Protein 1BND (pdb70)

Foldseek 3Di:
DDDDQFAKDKDKAFLVNVQWFAFPVGFIWGFDQWDADDPGIDGGIDIAMWGDCPDPQNQATPPDPVVFKDKHKGWDWDWDWGFIAGPVRRTDTTTTIGTHDIDMDIDGD/DPDDDQFDKDKDKAQDQFWFAFPVGDIWTFDQWCCPVNPIGGDIDIAMFTPAFDPPPQGTPPDDSVWKGKTKGFAWDWDWTFTAHPNHDTGTTTGTGRHYIGMDIDGD

Sequence (217 aa):
GQLSVCDSISEWVTAADKKTAVDMSGGTVTVLEKVPVSKGQLKQYFYETKCNPMGYTKEGCRGIDKRHWNSQCRTTQSYVRALTMDSKKRIGWRFIRIDTSCVCTLTIKRGEVSVCDSESLWVTDKSSAIDIRGHQVTVLGEIKTQNSPVKQYFYETRCKEARPVKNGCRGIDDKHWNSQCKTSQTYVRALTSENNKLVGWRWIRIDTSCVCALSRK

Solvent-accessible surface area: 12423 Å² total; per-residue (Å²): 116,124,81,45,5,7,25,54,76,50,89,110,20,27,1,29,106,42,122,66,12,63,18,93,98,62,34,88,4,54,7,44,82,112,9,85,41,109,200,27,109,41,109,15,65,12,44,14,18,60,23,37,53,167,12,196,9,137,166,23,14,42,11,12,14,164,142,111,44,75,24,92,21,88,52,47,91,5,32,15,48,0,6,0,48,22,94,156,150,128,107,14,54,47,10,0,112,5,29,5,6,5,31,3,20,0,50,105,148,298,31,112,36,46,5,10,62,61,58,61,56,90,25,80,126,39,73,54,11,60,2,77,133,52,73,119,4,56,5,33,46,66,14,84,88,122,135,72,68,37,127,12,68,15,40,18,14,84,18,136,106,40,111,46,58,170,73,5,2,55,9,16,18,62,150,98,35,65,15,61,3,117,41,37,83,4,49,12,56,0,17,0,6,34,134,128,139,136,92,21,60,41,22,0,90,6,33,4,7,10,39,3,12,0,42,137,155

Secondary structure (DSSP, 8-state):
--EESS-EEEEEEEHHHH-EEEBTTS-EEEEPSEEE-SSSEEE-EEEEEEE-TTSGGGSS-TTB-TTTEEEEEEEEEEEEEEEEE-TT--EEEEEEEEEEEEEEEEEE-/--EEESS-EEEEEE----EEEBTTS-EEEEPSEE-TTTSPEE--EEEEEES-S-SSSSSSTTB-TTS-EEEEEEEEEEEEEEEEETTEEEEEEEEEEEEEEEEEEE--

Organism: Homo sapiens (NCBI:txid9606)

CATH classification: 2.10.90.10

GO terms:
  GO:2000008 regulation of protein localization to cell surface (P, TAS)
  GO:0005576 extracellular region (C, EXP)
  GO:0008083 growth factor activity (F, TAS)
  GO:0007399 nervous system development (P, TAS)
  GO:0005576 extracellular region (C, TAS)
  GO:0005788 endoplasmic reticulum lumen (C, TAS)
  GO:0005515 protein binding (F, IPI)
  GO:0051965 positive regulation of synapse assembly (P, IDA)
  GO:0048668 collateral sprouting (P, IDA)
  GO:0048672 positive regulation of collateral sprouting (P, IDA)
  GO:0007416 synapse assembly (P, IDA)
  GO:0031547 brain-derived neurotrophic factor receptor signaling pathway (P, TAS)
  GO:0031550 positive regulation of brain-derived neurotrophic factor receptor signaling pathway (P, TAS)
  GO:0007411 axon guidance (P, TAS)

InterPro domains:
  IPR002072 Nerve growth factor-related [PF00243] (137-246)
  IPR002072 Nerve growth factor-related [PR00268] (136-148)
  IPR002072 Nerve growth factor-related [PR00268] (177-187)
  IPR002072 Nerve growth factor-related [PR00268] (195-221)
  IPR002072 Nerve growth factor-related [PR00268] (228-240)
  IPR002072 Nerve growth factor-related [SM00140] (133-240)
  IPR019846 Nerve growth factor conserved site [PS00248] (195-208)
  IPR020408 Nerve growth factor-like [PIRSF001789] (1-247)
  IPR020408 Nerve growth factor-like [PTHR11589] (1-247)
  IPR020430 Brain-derived neurotrophic factor [PR01912] (10-22)
  IPR020430 Brain-derived neurotrophic factor [PR01912] (58-73)
  IPR020430 Brain-derived neurotrophic factor [PR01912] (105-121)
  IPR020430 Brain-derived neurotrophic factor [PR01912] (167-178)
  IPR020430 Brain-derived neurotrophic factor [PR01912] (186-195)
  IPR029034 Cystine-knot cytokine [G3DSA:2.10.90.10] (129-247)
  IPR029034 Cystine-knot cytokine [SSF57501] (127-244)

B-factor: mean 48.07, std 26.34, range [9.84, 129.63]

Structure (mmCIF, N/CA/C/O backbone):
data_1BND
#
_entry.id   1BND
#
_cell.length_a   98.400
_cell.length_b   45.100
_cell.length_c   68.000
_cell.angle_alpha   90.00
_cell.angle_beta   118.30
_cell.angle_gamma   90.00
#
_symmetry.space_group_name_H-M   'C 1 2 1'
#
loop_
_entity.id
_entity.type
_entity.pdbx_description
1 polymer 'BRAIN DERIVED NEUROTROPHIC FACTOR'
2 polymer 'NEUROTROPHIN 3'
3 non-polymer 'ISOPROPYL ALCOHOL'
4 water water
#
loop_
_atom_site.group_PDB
_atom_site.id
_atom_site.type_symbol
_atom_site.label_atom_id
_atom_site.label_alt_id
_atom_site.label_comp_id
_atom_site.label_asym_id
_atom_site.label_entity_id
_atom_site.label_seq_id
_atom_site.pdbx_PDB_ins_code
_atom_site.Cartn_x
_atom_site.Cartn_y
_atom_site.Cartn_z
_atom_site.occupancy
_atom_site.B_iso_or_equiv
_atom_site.auth_seq_id
_atom_site.auth_comp_id
_atom_site.auth_asym_id
_atom_site.auth_atom_id
_atom_site.pdbx_PDB_model_num
ATOM 1 N N . GLY A 1 8 ? -12.176 -7.474 47.966 1.00 104.66 8 GLY A N 1
ATOM 2 C CA . GLY A 1 8 ? -10.716 -7.684 47.750 1.00 104.85 8 GLY A CA 1
ATOM 3 C C . GLY A 1 8 ? -9.845 -6.983 48.792 1.00 103.97 8 GLY A C 1
ATOM 4 O O . GLY A 1 8 ? -10.371 -6.388 49.742 1.00 103.75 8 GLY A O 1
ATOM 5 N N . GLN A 1 9 ? -8.524 -7.054 48.587 1.00 101.30 9 GLN A N 1
ATOM 6 C CA . GLN A 1 9 ? -7.506 -6.461 49.463 1.00 96.85 9 GLN A CA 1
ATOM 7 C C . GLN A 1 9 ? -7.015 -5.085 49.001 1.00 94.16 9 GLN A C 1
ATOM 8 O O . GLN A 1 9 ? -7.510 -4.519 48.025 1.00 95.65 9 GLN A O 1
ATOM 14 N N . LEU A 1 10 ? -5.985 -4.594 49.678 1.00 89.62 10 LEU A N 1
ATOM 15 C CA . LEU A 1 10 ? -5.392 -3.305 49.386 1.00 85.88 10 LEU A CA 1
ATOM 16 C C . LEU A 1 10 ? -4.071 -3.222 50.160 1.00 82.19 10 LEU A C 1
ATOM 17 O O . LEU A 1 10 ? -3.984 -3.640 51.318 1.00 80.45 10 LEU A O 1
ATOM 22 N N . SER A 1 11 ? -3.033 -2.740 49.490 1.00 78.17 11 SER A N 1
ATOM 23 C CA . SER A 1 11 ? -1.714 -2.601 50.094 1.00 71.52 11 SER A CA 1
ATOM 24 C C . SER A 1 11 ? -1.674 -1.496 51.167 1.00 64.99 11 SER A C 1
ATOM 25 O O . SER A 1 11 ? -2.382 -0.486 51.076 1.00 63.71 11 SER A O 1
ATOM 28 N N . VAL A 1 12 ? -0.861 -1.716 52.192 1.00 57.04 12 VAL A N 1
ATOM 29 C CA . VAL A 1 12 ? -0.657 -0.742 53.263 1.00 48.93 12 VAL A CA 1
ATOM 30 C C . VAL A 1 12 ? 0.215 0.401 52.698 1.00 43.12 12 VAL A C 1
ATOM 31 O O . VAL A 1 12 ? 0.196 1.535 53.188 1.00 38.63 12 VAL A O 1
ATOM 35 N N . CYS A 1 13 ? 1.007 0.077 51.680 1.00 42.73 13 CYS A N 1
ATOM 36 C CA . CYS A 1 13 ? 1.873 1.047 51.014 1.00 42.17 13 CYS A CA 1
ATOM 37 C C . CYS A 1 13 ? 1.751 0.907 49.520 1.00 39.95 13 CYS A C 1
ATOM 38 O O . CYS A 1 13 ? 1.716 -0.211 49.005 1.00 43.02 13 CYS A O 1
ATOM 41 N N . ASP A 1 14 ? 1.671 2.039 48.834 1.00 37.44 14 ASP A N 1
ATOM 42 C CA . ASP A 1 14 ? 1.553 2.057 47.383 1.00 36.62 14 ASP A CA 1
ATOM 43 C C . ASP A 1 14 ? 2.878 1.906 46.682 1.00 33.19 14 ASP A C 1
ATOM 44 O O . ASP A 1 14 ? 3.788 2.739 46.859 1.00 28.17 14 ASP A O 1
ATOM 49 N N . SER A 1 15 ? 2.957 0.884 45.832 1.00 35.31 15 SER A N 1
ATOM 50 C CA . SER A 1 15 ? 4.182 0.594 45.067 1.00 39.11 15 SER A CA 1
ATOM 51 C C . SER A 1 15 ? 3.967 0.519 43.554 1.00 38.03 15 SER A C 1
ATOM 52 O O . SER A 1 15 ? 2.839 0.400 43.083 1.00 37.64 15 SER A O 1
ATOM 55 N N . ILE A 1 16 ? 5.061 0.630 42.810 1.00 39.73 16 ILE A N 1
ATOM 56 C CA . ILE A 1 16 ? 5.049 0.518 41.345 1.00 39.61 16 ILE A CA 1
ATOM 57 C C . ILE A 1 16 ? 6.232 -0.303 40.912 1.00 34.89 16 ILE A C 1
ATOM 58 O O . ILE A 1 16 ? 7.324 -0.136 41.462 1.00 35.50 16 ILE A O 1
ATOM 63 N N . SER A 1 17 ? 6.023 -1.192 39.941 1.00 31.84 17 SER A N 1
ATOM 64 C CA . SER A 1 17 ? 7.109 -2.011 39.426 1.00 29.47 17 SER A CA 1
ATOM 65 C C . SER A 1 17 ? 7.559 -1.514 38.035 1.00 30.50 17 SER A C 1
ATOM 66 O O . SER A 1 17 ? 6.840 -0.780 37.339 1.00 29.87 17 SER A O 1
ATOM 69 N N . GLU A 1 18 ? 8.752 -1.913 37.629 1.00 28.59 18 GLU A N 1
ATOM 70 C CA . GLU A 1 18 ? 9.274 -1.467 36.363 1.00 25.67 18 GLU A CA 1
ATOM 71 C C . GLU A 1 18 ? 10.435 -2.356 35.903 1.00 23.48 18 GLU A C 1
ATOM 72 O O . GLU A 1 18 ? 11.164 -2.899 36.735 1.00 21.37 18 GLU A O 1
ATOM 78 N N . TRP A 1 19 ? 10.557 -2.560 34.589 1.00 19.57 19 TRP A N 1
ATOM 79 C CA . TRP A 1 19 ? 11.661 -3.341 34.010 1.00 15.22 19 TRP A CA 1
ATOM 80 C C . TRP A 1 19 ? 12.768 -2.303 33.832 1.00 16.46 19 TRP A C 1
ATOM 81 O O . TRP A 1 19 ? 12.541 -1.219 33.298 1.00 18.33 19 TRP A O 1
ATOM 92 N N . VAL A 1 20 ? 13.958 -2.601 34.316 1.00 18.74 20 VAL A N 1
ATOM 93 C CA . VAL A 1 20 ? 15.069 -1.642 34.264 1.00 18.66 20 VAL A CA 1
ATOM 94 C C . VAL A 1 20 ? 16.255 -2.351 33.633 1.00 22.38 20 VAL A C 1
ATOM 95 O O . VAL A 1 20 ? 16.655 -3.409 34.091 1.00 24.73 20 VAL A O 1
ATOM 99 N N . THR A 1 21 ? 16.809 -1.790 32.572 1.00 22.64 21 THR A N 1
ATOM 100 C CA . THR A 1 21 ? 17.910 -2.455 31.933 1.00 18.43 21 THR A CA 1
ATOM 101 C C . THR A 1 21 ? 19.154 -1.950 32.572 1.00 17.04 21 THR A C 1
ATOM 102 O O . THR A 1 21 ? 19.195 -0.852 33.137 1.00 19.89 21 THR A O 1
ATOM 106 N N . ALA A 1 22 ? 20.201 -2.729 32.394 1.00 22.64 22 ALA A N 1
ATOM 107 C CA . ALA A 1 22 ? 21.496 -2.386 32.889 1.00 23.57 22 ALA A CA 1
ATOM 108 C C . ALA A 1 22 ? 21.890 -1.075 32.229 1.00 28.42 22 ALA A C 1
ATOM 109 O O . ALA A 1 22 ? 22.640 -0.287 32.780 1.00 31.93 22 ALA A O 1
ATOM 111 N N . ALA A 1 23 ? 21.332 -0.819 31.055 1.00 33.24 23 ALA A N 1
ATOM 112 C CA . ALA A 1 23 ? 21.642 0.394 30.325 1.00 33.76 23 ALA A CA 1
ATOM 113 C C . ALA A 1 23 ? 21.101 1.622 31.040 1.00 34.14 23 ALA A C 1
ATOM 114 O O . ALA A 1 23 ? 21.748 2.659 31.041 1.00 37.89 23 ALA A O 1
ATOM 116 N N . ASP A 1 24 ? 19.907 1.522 31.622 1.00 36.71 24 ASP A N 1
ATOM 117 C CA . ASP A 1 24 ? 19.321 2.655 32.359 1.00 37.44 24 ASP A CA 1
ATOM 118 C C . ASP A 1 24 ? 20.059 2.776 33.704 1.00 35.68 24 ASP A C 1
ATOM 119 O O . ASP A 1 24 ? 20.278 3.863 34.210 1.00 34.93 24 ASP A O 1
ATOM 124 N N . LYS A 1 25 ? 20.382 1.625 34.277 1.00 35.19 25 LYS A N 1
ATOM 125 C CA . LYS A 1 25 ? 21.022 1.524 35.573 1.00 37.22 25 LYS A CA 1
ATOM 126 C C . LYS A 1 25 ? 22.469 1.993 35.682 1.00 37.85 25 LYS A C 1
ATOM 127 O O . LYS A 1 25 ? 22.771 2.867 36.488 1.00 42.28 25 LYS A O 1
ATOM 133 N N . LYS A 1 26 ? 23.369 1.381 34.919 1.00 39.98 26 LYS A N 1
ATOM 134 C CA . LYS A 1 26 ? 24.807 1.740 34.865 1.00 40.47 26 LYS A CA 1
ATOM 135 C C . LYS A 1 26 ? 25.631 1.158 35.998 1.00 38.76 26 LYS A C 1
ATOM 136 O O . LYS A 1 26 ? 26.467 0.279 35.773 1.00 43.73 26 LYS A O 1
ATOM 142 N N . THR A 1 27 ? 25.404 1.653 37.213 1.00 34.85 27 THR A N 1
ATOM 143 C CA . THR A 1 27 ? 26.147 1.216 38.396 1.00 30.60 27 THR A CA 1
ATOM 144 C C . THR A 1 27 ? 25.233 0.696 39.496 1.00 27.35 27 THR A C 1
ATOM 145 O O . THR A 1 27 ? 24.036 0.967 39.522 1.00 30.02 27 THR A O 1
ATOM 149 N N . ALA A 1 28 ? 25.819 -0.035 40.425 1.00 27.20 28 ALA A N 1
ATOM 150 C CA . ALA A 1 28 ? 25.073 -0.612 41.520 1.00 24.05 28 ALA A CA 1
ATOM 151 C C . ALA A 1 28 ? 26.052 -0.958 42.619 1.00 29.28 28 ALA A C 1
ATOM 152 O O . ALA A 1 28 ? 27.269 -0.999 42.370 1.00 31.27 28 ALA A O 1
ATOM 154 N N . VAL A 1 29 ? 25.536 -1.277 43.810 1.00 28.31 29 VAL A N 1
ATOM 155 C CA . VAL A 1 29 ? 26.398 -1.626 44.938 1.00 26.80 29 VAL A CA 1
ATOM 156 C C . VAL A 1 29 ? 26.311 -3.119 45.187 1.00 24.70 29 VAL A C 1
ATOM 157 O O . VAL A 1 29 ? 25.218 -3.694 45.195 1.00 25.22 29 VAL A O 1
ATOM 161 N N . ASP A 1 30 ? 27.447 -3.781 45.343 1.00 20.92 30 ASP A N 1
ATOM 162 C CA . ASP A 1 30 ? 27.353 -5.194 45.595 1.00 26.67 30 ASP A CA 1
ATOM 163 C C . ASP A 1 30 ? 27.177 -5.521 47.090 1.00 30.96 30 ASP A C 1
ATOM 164 O O . ASP A 1 30 ? 27.085 -4.640 47.947 1.00 25.93 30 ASP A O 1
ATOM 169 N N . MET A 1 31 ? 27.131 -6.803 47.391 1.00 32.42 31 MET A N 1
ATOM 170 C CA . MET A 1 31 ? 26.923 -7.267 48.731 1.00 33.25 31 MET A CA 1
ATOM 171 C C . MET A 1 31 ? 28.096 -6.939 49.623 1.00 39.80 31 MET A C 1
ATOM 172 O O . MET A 1 31 ? 28.087 -7.252 50.805 1.00 42.17 31 MET A O 1
ATOM 177 N N . SER A 1 32 ? 29.099 -6.279 49.053 1.00 41.25 32 SER A N 1
ATOM 178 C CA . SER A 1 32 ? 30.319 -5.929 49.764 1.00 39.77 32 SER A CA 1
ATOM 179 C C . SER A 1 32 ? 30.487 -4.444 49.994 1.00 36.97 32 SER A C 1
ATOM 180 O O . SER A 1 32 ? 31.379 -4.035 50.716 1.00 40.21 32 SER A O 1
ATOM 183 N N . GLY A 1 33 ? 29.662 -3.624 49.364 1.00 34.70 33 GLY A N 1
ATOM 184 C CA . GLY A 1 33 ? 29.771 -2.189 49.577 1.00 31.68 33 GLY A CA 1
ATOM 185 C C . GLY A 1 33 ? 30.322 -1.472 48.385 1.00 33.24 33 GLY A C 1
ATOM 186 O O . GLY A 1 33 ? 30.184 -0.251 48.244 1.00 34.48 33 GLY A O 1
ATOM 187 N N . GLY A 1 34 ? 30.930 -2.259 47.506 1.00 35.82 34 GLY A N 1
ATOM 188 C CA . GLY A 1 34 ? 31.518 -1.709 46.307 1.00 34.29 34 GLY A CA 1
ATOM 189 C C . GLY A 1 34 ? 30.563 -1.316 45.208 1.00 32.06 34 GLY A C 1
ATOM 190 O O . GLY A 1 34 ? 29.512 -1.938 45.039 1.00 31.70 34 GLY A O 1
ATOM 191 N N . THR A 1 35 ? 30.896 -0.211 44.549 1.00 33.88 35 THR A N 1
ATOM 192 C CA . THR A 1 35 ? 30.174 0.294 43.371 1.00 36.47 35 THR A CA 1
ATOM 193 C C . THR A 1 35 ? 30.707 -0.551 42.179 1.00 32.65 35 THR A C 1
ATOM 194 O O . THR A 1 35 ? 31.914 -0.699 41.956 1.00 30.69 35 THR A O 1
ATOM 198 N N . VAL A 1 36 ? 29.772 -1.068 41.411 1.00 33.43 36 VAL A N 1
ATOM 199 C CA . VAL A 1 36 ? 30.048 -1.980 40.332 1.00 33.09 36 VAL A CA 1
ATOM 200 C C . VAL A 1 36 ? 29.333 -1.544 39.016 1.00 33.63 36 VAL A C 1
ATOM 201 O O . VAL A 1 36 ? 28.287 -0.888 39.076 1.00 33.47 36 VAL A O 1
ATOM 205 N N . THR A 1 37 ? 29.946 -1.736 37.846 1.00 28.72 37 THR A N 1
ATOM 206 C CA . THR A 1 37 ? 29.190 -1.390 36.647 1.00 31.86 37 THR A CA 1
ATOM 207 C C . THR A 1 37 ? 28.478 -2.643 36.170 1.00 28.87 37 THR A C 1
ATOM 208 O O . THR A 1 37 ? 29.039 -3.748 36.155 1.00 28.84 37 THR A O 1
ATOM 212 N N . VAL A 1 38 ? 27.201 -2.479 35.876 1.00 25.46 38 VAL A N 1
ATOM 213 C CA . VAL A 1 38 ? 26.376 -3.569 35.402 1.00 22.66 38 VAL A CA 1
ATOM 214 C C . VAL A 1 38 ? 26.500 -3.622 33.859 1.00 25.84 38 VAL A C 1
ATOM 215 O O . VAL A 1 38 ? 26.178 -2.656 33.173 1.00 22.10 38 VAL A O 1
ATOM 219 N N . LEU A 1 39 ? 26.987 -4.744 33.340 1.00 27.80 39 LEU A N 1
ATOM 220 C CA . LEU A 1 39 ? 27.143 -4.970 31.898 1.00 29.98 39 LEU A CA 1
ATOM 221 C C . LEU A 1 39 ? 25.782 -5.086 31.162 1.00 31.58 39 LEU A C 1
ATOM 222 O O . LEU A 1 39 ? 24.823 -5.700 31.667 1.00 34.03 39 LEU A O 1
ATOM 227 N N . GLU A 1 40 ? 25.679 -4.486 29.978 1.00 31.19 40 GLU A N 1
ATOM 228 C CA . GLU A 1 40 ? 24.419 -4.519 29.208 1.00 30.02 40 GLU A CA 1
ATOM 229 C C . GLU A 1 40 ? 24.017 -5.856 28.605 1.00 27.55 40 GLU A C 1
ATOM 230 O O . GLU A 1 40 ? 22.839 -6.169 28.541 1.00 29.38 40 GLU A O 1
ATOM 236 N N . LYS A 1 41 ? 24.984 -6.664 28.200 1.00 24.63 41 LYS A N 1
ATOM 237 C CA . LYS A 1 41 ? 24.677 -7.934 27.588 1.00 27.22 41 LYS A CA 1
ATOM 238 C C . LYS A 1 41 ? 25.603 -8.983 28.142 1.00 29.77 41 LYS A C 1
ATOM 239 O O . LYS A 1 41 ? 26.766 -8.678 28.416 1.00 31.25 41 LYS A O 1
ATOM 245 N N . VAL A 1 42 ? 25.070 -10.198 28.333 1.00 30.79 42 VAL A N 1
ATOM 246 C CA . VAL A 1 42 ? 25.830 -11.341 28.834 1.00 34.36 42 VAL A CA 1
ATOM 247 C C . VAL A 1 42 ? 25.924 -12.461 27.798 1.00 37.28 42 VAL A C 1
ATOM 248 O O . VAL A 1 42 ? 24.935 -12.848 27.179 1.00 33.91 42 VAL A O 1
ATOM 252 N N . PRO A 1 43 ? 27.145 -12.946 27.552 1.00 42.51 43 PRO A N 1
ATOM 253 C CA . PRO A 1 43 ? 27.386 -14.008 26.581 1.00 47.17 43 PRO A CA 1
ATOM 254 C C . PRO A 1 43 ? 26.819 -15.323 27.050 1.00 54.63 43 PRO A C 1
ATOM 255 O O . PRO A 1 43 ? 27.187 -15.789 28.125 1.00 59.09 43 PRO A O 1
ATOM 259 N N . VAL A 1 44 ? 25.893 -15.894 26.285 1.00 59.65 44 VAL A N 1
ATOM 260 C CA . VAL A 1 44 ? 25.319 -17.199 26.620 1.00 63.86 44 VAL A CA 1
ATOM 261 C C . VAL A 1 44 ? 25.687 -18.189 25.500 1.00 71.36 44 VAL A C 1
ATOM 262 O O . VAL A 1 44 ? 26.609 -17.922 24.721 1.00 75.62 44 VAL A O 1
ATOM 266 N N . SER A 1 45 ? 25.008 -19.333 25.418 1.00 76.27 45 SER A N 1
ATOM 267 C CA . SER A 1 45 ? 25.336 -20.321 24.380 1.00 79.67 45 SER A CA 1
ATOM 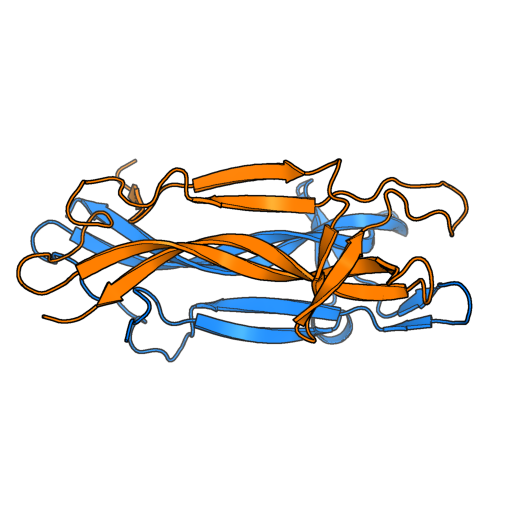268 C C . SER A 1 45 ? 25.220 -19.763 22.954 1.00 80.11 45 SER A C 1
ATOM 269 O O . SER A 1 45 ? 26.226 -19.603 22.259 1.00 79.17 45 SER A O 1
ATOM 272 N N . LYS A 1 46 ? 23.993 -19.453 22.538 1.00 81.83 46 LYS A N 1
ATOM 273 C CA . LYS A 1 46 ? 23.734 -18.920 21.199 1.00 82.67 46 LYS A CA 1
ATOM 274 C C . LYS A 1 46 ? 24.425 -17.573 21.012 1.00 77.71 46 LYS A C 1
ATOM 275 O O . LYS A 1 46 ? 25.407 -17.449 20.276 1.00 78.83 46 LYS A O 1
ATOM 281 N N . GLY A 1 47 ? 23.917 -16.562 21.697 1.00 70.01 47 GLY A N 1
ATOM 282 C CA . GLY A 1 47 ? 24.528 -15.273 21.546 1.00 62.08 47 GLY A CA 1
ATOM 283 C C . GLY A 1 47 ? 24.599 -14.484 22.818 1.00 56.64 47 GLY A C 1
ATOM 284 O O . GLY A 1 47 ? 25.116 -14.921 23.832 1.00 54.29 47 GLY A O 1
ATOM 285 N N . GLN A 1 48 ? 24.030 -13.299 22.734 1.00 54.70 48 GLN A N 1
ATOM 286 C CA . GLN A 1 48 ? 24.005 -12.343 23.809 1.00 51.32 48 GLN A CA 1
ATOM 287 C C . GLN A 1 48 ? 22.642 -12.334 24.449 1.00 51.93 48 GLN A C 1
ATOM 288 O O . GLN A 1 48 ? 21.670 -12.793 23.857 1.00 58.27 48 GLN A O 1
ATOM 294 N N . LEU A 1 49 ? 22.575 -11.788 25.658 1.00 49.63 49 LEU A N 1
ATOM 295 C CA . LEU A 1 49 ? 21.336 -11.681 26.436 1.00 39.72 49 LEU A CA 1
ATOM 296 C C . LEU A 1 49 ? 21.305 -10.282 27.017 1.00 33.44 49 LEU A C 1
ATOM 297 O O . LEU A 1 49 ? 22.217 -9.930 27.756 1.00 32.60 49 LEU A O 1
ATOM 302 N N . LYS A 1 50 ? 20.330 -9.458 26.650 1.00 28.44 50 LYS A N 1
ATOM 303 C CA . LYS A 1 50 ? 20.277 -8.122 27.225 1.00 28.68 50 LYS A CA 1
ATOM 304 C C . LYS A 1 50 ? 20.008 -8.319 28.746 1.00 28.65 50 LYS A C 1
ATOM 305 O O . LYS A 1 50 ? 19.143 -9.118 29.130 1.00 24.28 50 LYS A O 1
ATOM 311 N N . GLN A 1 51 ? 20.776 -7.634 29.592 1.00 25.70 51 GLN A N 1
ATOM 312 C CA . GLN A 1 51 ? 20.638 -7.773 31.043 1.00 24.76 51 GLN A CA 1
ATOM 313 C C . GLN A 1 51 ? 19.641 -6.805 31.665 1.00 20.04 51 GLN A C 1
ATOM 314 O O . GLN A 1 51 ? 19.800 -5.609 31.601 1.00 25.34 51 GLN A O 1
ATOM 320 N N . TYR A 1 52 ? 18.568 -7.308 32.233 1.00 19.95 52 TYR A N 1
ATOM 321 C CA . TYR A 1 52 ? 17.657 -6.386 32.838 1.00 20.55 52 TYR A CA 1
ATOM 322 C C . TYR A 1 52 ? 17.073 -6.916 34.136 1.00 19.57 52 TYR A C 1
ATOM 323 O O . TYR A 1 52 ? 17.227 -8.083 34.441 1.00 20.09 52 TYR A O 1
ATOM 332 N N . PHE A 1 53 ? 16.407 -6.039 34.877 1.00 21.95 53 PHE A N 1
ATOM 333 C CA . PHE A 1 53 ? 15.868 -6.311 36.210 1.00 20.11 53 PHE A CA 1
ATOM 334 C C . PHE A 1 53 ? 14.443 -5.870 36.394 1.00 18.87 53 PHE A C 1
ATOM 335 O O . PHE A 1 53 ? 13.995 -4.946 35.744 1.00 21.62 53 PHE A O 1
ATOM 343 N N . TYR A 1 54 ? 13.728 -6.534 37.287 1.00 24.09 54 TYR A N 1
ATOM 344 C CA . TYR A 1 54 ? 12.349 -6.176 37.605 1.00 21.11 54 TYR A CA 1
ATOM 345 C C . TYR A 1 54 ? 12.434 -5.517 38.984 1.00 25.58 54 TYR A C 1
ATOM 346 O O . TYR A 1 54 ? 12.871 -6.138 39.962 1.00 26.05 54 TYR A O 1
ATOM 355 N N . GLU A 1 55 ? 12.082 -4.243 39.046 1.00 25.26 55 GLU A N 1
ATOM 356 C CA . GLU A 1 55 ? 12.159 -3.490 40.271 1.00 21.76 55 GLU A CA 1
ATOM 357 C C . GLU A 1 55 ? 10.864 -2.934 40.717 1.00 25.51 55 GLU A C 1
ATOM 358 O O . GLU A 1 55 ? 10.078 -2.453 39.916 1.00 24.85 55 GLU A O 1
ATOM 364 N N . THR A 1 56 ? 10.669 -2.985 42.023 1.00 24.57 56 THR A N 1
ATOM 365 C CA . THR A 1 56 ? 9.474 -2.468 42.652 1.00 29.00 56 THR A CA 1
ATOM 366 C C . THR A 1 56 ? 9.935 -1.433 43.672 1.00 30.63 56 THR A C 1
ATOM 367 O O . THR A 1 56 ? 10.977 -1.609 44.310 1.00 31.81 56 THR A O 1
ATOM 371 N N . LYS A 1 57 ? 9.191 -0.348 43.811 1.00 30.33 57 LYS A N 1
ATOM 372 C CA . LYS A 1 57 ? 9.548 0.662 44.786 1.00 31.07 57 LYS A CA 1
ATOM 373 C C . LYS A 1 57 ? 8.315 1.434 45.281 1.00 34.20 57 LYS A C 1
ATOM 374 O O . LYS A 1 57 ? 7.196 1.238 44.777 1.00 34.44 57 LYS A O 1
ATOM 380 N N . CYS A 1 58 ? 8.466 2.206 46.351 1.00 34.07 58 CYS A N 1
ATOM 381 C CA . CYS A 1 58 ? 7.323 2.986 46.815 1.00 38.15 58 CYS A CA 1
ATOM 382 C C . CYS A 1 58 ? 6.943 3.964 45.730 1.00 38.77 58 CYS A C 1
ATOM 383 O O . CYS A 1 58 ? 7.805 4.672 45.172 1.00 37.05 58 CYS A O 1
ATOM 386 N N . ASN A 1 59 ? 5.662 3.965 45.406 1.00 41.62 59 ASN A N 1
ATOM 387 C CA . ASN A 1 59 ? 5.141 4.846 44.382 1.00 49.17 59 ASN A CA 1
ATOM 388 C C . ASN A 1 59 ? 5.263 6.262 44.945 1.00 55.99 59 ASN A C 1
ATOM 389 O O . ASN A 1 59 ? 4.570 6.591 45.915 1.00 56.85 59 ASN A O 1
ATOM 394 N N . PRO A 1 60 ? 6.154 7.115 44.362 1.00 60.94 60 PRO A N 1
ATOM 395 C CA . PRO A 1 60 ? 6.320 8.482 44.867 1.00 65.14 60 PRO A CA 1
ATOM 396 C C . PRO A 1 60 ? 5.044 9.319 44.750 1.00 73.60 60 PRO A C 1
ATOM 397 O O . PRO A 1 60 ? 4.855 10.275 45.509 1.00 78.21 60 PRO A O 1
ATOM 401 N N . MET A 1 61 ? 4.153 8.940 43.839 1.00 77.59 61 MET A N 1
ATOM 402 C CA . MET A 1 61 ? 2.896 9.666 43.662 1.00 82.37 61 MET A CA 1
ATOM 403 C C . MET A 1 61 ? 1.672 8.820 44.000 1.00 83.91 61 MET A C 1
ATOM 404 O O . MET A 1 61 ? 0.633 8.900 43.330 1.00 82.18 61 MET A O 1
ATOM 409 N N . GLY A 1 62 ? 1.831 7.975 45.017 1.00 86.15 62 GLY A N 1
ATOM 410 C CA . GLY A 1 62 ? 0.757 7.117 45.480 1.00 88.85 62 GLY A CA 1
ATOM 411 C C . GLY A 1 62 ? 0.085 7.809 46.648 1.00 90.14 62 GLY A C 1
ATOM 412 O O . GLY A 1 62 ? 0.572 8.836 47.130 1.00 91.82 62 GLY A O 1
ATOM 413 N N . TYR A 1 63 ? -1.024 7.258 47.120 1.00 90.76 63 TYR A N 1
ATOM 414 C CA . TYR A 1 63 ? -1.743 7.863 48.233 1.00 92.55 63 TYR A CA 1
ATOM 415 C C . TYR A 1 63 ? -0.904 7.812 49.513 1.00 90.45 63 TYR A C 1
ATOM 416 O O . TYR A 1 63 ? -0.847 8.775 50.279 1.00 90.86 63 TYR A O 1
ATOM 425 N N . THR A 1 64 ? -0.148 6.733 49.661 1.00 85.78 64 THR A N 1
ATOM 426 C CA . THR A 1 64 ? 0.687 6.523 50.826 1.00 78.82 64 THR A CA 1
ATOM 427 C C . THR A 1 64 ? 2.002 7.317 50.826 1.00 81.56 64 THR A C 1
ATOM 428 O O . THR A 1 64 ? 3.014 6.795 51.296 1.00 85.74 64 THR A O 1
ATOM 432 N N . LYS A 1 65 ? 1.998 8.575 50.374 1.00 79.78 65 LYS A N 1
ATOM 433 C CA . LYS A 1 65 ? 3.242 9.365 50.338 1.00 79.42 65 LYS A CA 1
ATOM 434 C C . LYS A 1 65 ? 3.658 10.054 51.659 1.00 78.01 65 LYS A C 1
ATOM 435 O O . LYS A 1 65 ? 4.803 10.496 51.801 1.00 77.78 65 LYS A O 1
ATOM 441 N N . GLU A 1 66 ? 2.744 10.124 52.624 1.00 76.09 66 GLU A N 1
ATOM 442 C CA . GLU A 1 66 ? 3.015 10.776 53.918 1.00 74.41 66 GLU A CA 1
ATOM 443 C C . GLU A 1 66 ? 2.951 9.853 55.151 1.00 67.67 66 GLU A C 1
ATOM 444 O O . GLU A 1 66 ? 3.517 10.155 56.204 1.00 66.77 66 GLU A O 1
ATOM 450 N N . GLY A 1 67 ? 2.269 8.727 54.990 1.00 60.21 67 GLY A N 1
ATOM 451 C CA . GLY A 1 67 ? 2.143 7.744 56.044 1.00 49.76 67 GLY A CA 1
ATOM 452 C C . GLY A 1 67 ? 1.414 6.571 55.435 1.00 44.33 67 GLY A C 1
ATOM 453 O O . GLY A 1 67 ? 0.723 6.736 54.431 1.00 40.82 67 GLY A O 1
ATOM 454 N N . CYS A 1 68 ? 1.523 5.398 56.043 1.00 40.50 68 CYS A N 1
ATOM 455 C CA . CYS A 1 68 ? 0.859 4.211 55.501 1.00 42.38 68 CYS A CA 1
ATOM 456 C C . CYS A 1 68 ? -0.664 4.165 55.728 1.00 44.95 68 CYS A C 1
ATOM 457 O O . CYS A 1 68 ? -1.203 4.852 56.596 1.00 49.27 68 CYS A O 1
ATOM 460 N N . ARG A 1 69 ? -1.331 3.285 54.997 1.00 44.83 69 ARG A N 1
ATOM 461 C CA . ARG A 1 69 ? -2.768 3.129 55.053 1.00 43.55 69 ARG A CA 1
ATOM 462 C C . ARG A 1 69 ? -3.211 2.096 56.113 1.00 47.66 69 ARG A C 1
ATOM 463 O O . ARG A 1 69 ? -2.633 1.014 56.227 1.00 45.79 69 ARG A O 1
ATOM 471 N N . GLY A 1 70 ? -4.201 2.489 56.929 1.00 50.02 70 GLY A N 1
ATOM 472 C CA . GLY A 1 70 ? -4.742 1.650 57.998 1.00 49.16 70 GLY A CA 1
ATOM 473 C C . GLY A 1 70 ? -4.002 1.764 59.330 1.00 51.90 70 GLY A C 1
ATOM 474 O O . GLY A 1 70 ? -4.135 0.881 60.183 1.00 53.74 70 GLY A O 1
ATOM 475 N N . ILE A 1 71 ? -3.264 2.861 59.536 1.00 51.38 71 ILE A N 1
ATOM 476 C CA . ILE A 1 71 ? -2.469 3.063 60.756 1.00 51.34 71 ILE A CA 1
ATOM 477 C C . ILE A 1 71 ? -3.166 3.746 61.929 1.00 55.54 71 ILE A C 1
ATOM 478 O O . ILE A 1 71 ? -3.736 4.832 61.788 1.00 56.83 71 ILE A O 1
ATOM 483 N N . ASP A 1 72 ? -3.083 3.098 63.089 1.00 59.27 72 ASP A N 1
ATOM 484 C CA . ASP A 1 72 ? -3.628 3.606 64.342 1.00 60.07 72 ASP A CA 1
ATOM 485 C C . ASP A 1 72 ? -2.804 4.854 64.688 1.00 58.32 72 ASP A C 1
ATOM 486 O O . ASP A 1 72 ? -1.861 4.798 65.496 1.00 55.43 72 ASP A O 1
ATOM 491 N N . LYS A 1 73 ? -3.176 5.965 64.051 1.00 57.24 73 LYS A N 1
ATOM 492 C CA . LYS A 1 73 ? -2.517 7.265 64.188 1.00 61.06 73 LYS A CA 1
ATOM 493 C C . LYS A 1 73 ? -2.393 7.766 65.627 1.00 62.86 73 LYS A C 1
ATOM 494 O O . LYS A 1 73 ? -1.665 8.725 65.899 1.00 63.84 73 LYS A O 1
ATOM 500 N N . ARG A 1 74 ? -3.148 7.151 66.536 1.00 65.80 74 ARG A N 1
ATOM 501 C CA . ARG A 1 74 ? -3.099 7.515 67.949 1.00 68.10 74 ARG A CA 1
ATOM 502 C C . ARG A 1 74 ? -1.709 7.209 68.513 1.00 66.30 74 ARG A C 1
ATOM 503 O O . ARG A 1 74 ? -0.977 8.115 68.944 1.00 65.37 74 ARG A O 1
ATOM 511 N N . HIS A 1 75 ? -1.327 5.932 68.439 1.00 61.75 75 HIS A N 1
ATOM 512 C CA . HIS A 1 75 ? -0.048 5.481 68.977 1.00 58.88 75 HIS A CA 1
ATOM 513 C C . HIS A 1 75 ? 1.069 5.437 67.976 1.00 53.78 75 HIS A C 1
ATOM 514 O O . HIS A 1 75 ? 2.224 5.259 68.347 1.00 50.51 75 HIS A O 1
ATOM 521 N N . TRP A 1 76 ? 0.752 5.722 66.723 1.00 53.85 76 TRP A N 1
ATOM 522 C CA . TRP A 1 76 ? 1.761 5.586 65.694 1.00 50.94 76 TRP A CA 1
ATOM 523 C C . TRP A 1 76 ? 2.017 6.624 64.633 1.00 52.42 76 TRP A C 1
ATOM 524 O O . TRP A 1 76 ? 1.114 7.268 64.083 1.00 54.14 76 TRP A O 1
ATOM 535 N N . ASN A 1 77 ? 3.298 6.711 64.319 1.00 55.25 77 ASN A N 1
ATOM 536 C CA . ASN A 1 77 ? 3.795 7.527 63.230 1.00 56.40 77 ASN A CA 1
ATOM 537 C C . ASN A 1 77 ? 4.143 6.399 62.232 1.00 54.75 77 ASN A C 1
ATOM 538 O O . ASN A 1 77 ? 4.442 5.260 62.636 1.00 51.87 77 ASN A O 1
ATOM 543 N N . SER A 1 78 ? 4.002 6.657 60.946 1.00 52.05 78 SER A N 1
ATOM 544 C CA . SER A 1 78 ? 4.311 5.611 59.996 1.00 49.71 78 SER A CA 1
ATOM 545 C C . SER A 1 78 ? 4.919 6.192 58.746 1.00 51.20 78 SER A C 1
ATOM 546 O O . SER A 1 78 ? 4.943 7.413 58.556 1.00 50.05 78 SER A O 1
ATOM 549 N N . GLN A 1 79 ? 5.393 5.309 57.884 1.00 53.26 79 GLN A N 1
ATOM 550 C CA . GLN A 1 79 ? 6.048 5.734 56.669 1.00 51.93 79 GLN A CA 1
ATOM 551 C C . GLN A 1 79 ? 6.379 4.588 55.709 1.00 45.56 79 GLN A C 1
ATOM 552 O O . GLN A 1 79 ? 6.883 3.547 56.136 1.00 41.18 79 GLN A O 1
ATOM 558 N N . CYS A 1 80 ? 6.144 4.804 54.414 1.00 40.97 80 CYS A N 1
ATOM 559 C CA . CYS A 1 80 ? 6.459 3.790 53.426 1.00 34.25 80 CYS A CA 1
ATOM 560 C C . CYS A 1 80 ? 7.833 4.031 52.923 1.00 31.76 80 CYS A C 1
ATOM 561 O O . CYS A 1 80 ? 8.244 5.159 52.665 1.00 36.01 80 CYS A O 1
ATOM 564 N N . ARG A 1 81 ? 8.574 2.954 52.833 1.00 31.87 81 ARG A N 1
ATOM 565 C CA . ARG A 1 81 ? 9.920 3.040 52.350 1.00 36.61 81 ARG A CA 1
ATOM 566 C C . ARG A 1 81 ? 10.207 1.863 51.443 1.00 31.01 81 ARG A C 1
ATOM 567 O O . ARG A 1 81 ? 9.591 0.803 51.553 1.00 24.54 81 ARG A O 1
ATOM 575 N N . THR A 1 82 ? 11.076 2.132 50.476 1.00 30.89 82 THR A N 1
ATOM 576 C CA . THR A 1 82 ? 11.542 1.156 49.506 1.00 29.69 82 THR A CA 1
ATOM 577 C C . THR A 1 82 ? 12.633 0.318 50.159 1.00 29.42 82 THR A C 1
ATOM 578 O O . THR A 1 82 ? 13.570 0.863 50.723 1.00 33.39 82 THR A O 1
ATOM 582 N N . THR A 1 83 ? 12.501 -0.999 50.111 1.00 28.84 83 THR A N 1
ATOM 583 C CA . THR A 1 83 ? 13.521 -1.870 50.673 1.00 30.53 83 THR A CA 1
ATOM 584 C C . THR A 1 83 ? 14.180 -2.604 49.501 1.00 31.33 83 THR A C 1
ATOM 585 O O . THR A 1 83 ? 13.549 -2.797 48.454 1.00 28.64 83 THR A O 1
ATOM 589 N N . GLN A 1 84 ? 15.439 -3.003 49.669 1.00 32.04 84 GLN A N 1
ATOM 590 C CA . GLN A 1 84 ? 16.171 -3.666 48.599 1.00 30.63 84 GLN A CA 1
ATOM 591 C C . GLN A 1 84 ? 16.471 -5.128 48.819 1.00 30.80 84 GLN A C 1
ATOM 592 O O . GLN A 1 84 ? 16.402 -5.616 49.936 1.00 37.34 84 GLN A O 1
ATOM 598 N N . SER A 1 85 ? 16.850 -5.813 47.747 1.00 27.63 85 SER A N 1
ATOM 599 C CA . SER A 1 85 ? 17.135 -7.227 47.812 1.00 21.75 85 SER A CA 1
ATOM 600 C C . SER A 1 85 ? 18.397 -7.483 46.975 1.00 23.53 85 SER A C 1
ATOM 601 O O . SER A 1 85 ? 18.833 -6.590 46.264 1.00 28.38 85 SER A O 1
ATOM 604 N N . TYR A 1 86 ? 18.980 -8.678 47.071 1.00 25.62 86 TYR A N 1
ATOM 605 C CA . TYR A 1 86 ? 20.194 -9.060 46.330 1.00 26.03 86 TYR A CA 1
ATOM 606 C C . TYR A 1 86 ? 19.901 -9.914 45.091 1.00 27.88 86 TYR A C 1
ATOM 607 O O . TYR A 1 86 ? 19.243 -10.955 45.209 1.00 30.28 86 TYR A O 1
ATOM 616 N N . VAL A 1 87 ? 20.287 -9.433 43.903 1.00 26.23 87 VAL A N 1
ATOM 617 C CA . VAL A 1 87 ? 20.121 -10.223 42.659 1.00 27.70 87 VAL A CA 1
ATOM 618 C C . VAL A 1 87 ? 21.487 -10.420 42.016 1.00 19.50 87 VAL A C 1
ATOM 619 O O . VAL A 1 87 ? 22.365 -9.578 42.166 1.00 20.05 87 VAL A O 1
ATOM 623 N N . ARG A 1 88 ? 21.701 -11.569 41.385 1.00 21.99 88 ARG A N 1
ATOM 624 C CA . ARG A 1 88 ? 22.978 -11.822 40.732 1.00 25.92 88 ARG A CA 1
ATOM 625 C C . ARG A 1 88 ? 22.959 -11.094 39.395 1.00 26.25 88 ARG A C 1
ATOM 626 O O . ARG A 1 88 ? 21.898 -10.950 38.770 1.00 27.58 88 ARG A O 1
ATOM 634 N N . ALA A 1 89 ? 24.117 -10.576 39.004 1.00 22.13 89 ALA A N 1
ATOM 635 C CA . ALA A 1 89 ? 24.265 -9.800 37.786 1.00 19.89 89 ALA A CA 1
ATOM 636 C C . ALA A 1 89 ? 25.698 -9.927 37.275 1.00 22.63 89 ALA A C 1
ATOM 637 O O . ALA A 1 89 ? 26.599 -10.124 38.080 1.00 19.93 89 ALA A O 1
ATOM 639 N N . LEU A 1 90 ? 25.911 -9.848 35.952 1.00 20.29 90 LEU A N 1
ATOM 640 C CA . LEU A 1 90 ? 27.266 -9.923 35.421 1.00 18.68 90 LEU A CA 1
ATOM 641 C C . LEU A 1 90 ? 27.660 -8.504 35.585 1.00 16.81 90 LEU A C 1
ATOM 642 O O . LEU A 1 90 ? 26.935 -7.616 35.150 1.00 22.86 90 LEU A O 1
ATOM 647 N N . THR A 1 91 ? 28.805 -8.265 36.198 1.00 14.94 91 THR A N 1
ATOM 648 C CA . THR A 1 91 ? 29.196 -6.911 36.496 1.00 16.73 91 THR A CA 1
ATOM 649 C C . THR A 1 91 ? 30.686 -6.866 36.327 1.00 17.52 91 THR A C 1
ATOM 650 O O . THR A 1 91 ? 31.326 -7.914 36.211 1.00 18.73 91 THR A O 1
ATOM 654 N N . MET A 1 92 ? 31.223 -5.669 36.521 1.00 19.64 92 MET A N 1
ATOM 655 C CA . MET A 1 92 ? 32.643 -5.401 36.432 1.00 25.84 92 MET A CA 1
ATOM 656 C C . MET A 1 92 ? 32.954 -4.440 37.563 1.00 25.50 92 MET A C 1
ATOM 657 O O . MET A 1 92 ? 32.268 -3.428 37.723 1.00 23.40 92 MET A O 1
ATOM 662 N N . ASP A 1 93 ? 33.983 -4.725 38.344 1.00 31.12 93 ASP A N 1
ATOM 663 C CA . ASP A 1 93 ? 34.286 -3.853 39.479 1.00 35.56 93 ASP A CA 1
ATOM 664 C C . ASP A 1 93 ? 35.191 -2.647 39.219 1.00 40.51 93 ASP A C 1
ATOM 665 O O . ASP A 1 93 ? 35.318 -2.208 38.086 1.00 47.16 93 ASP A O 1
ATOM 670 N N . SER A 1 94 ? 35.794 -2.089 40.270 1.00 40.26 94 SER A N 1
ATOM 671 C CA . SER A 1 94 ? 36.664 -0.922 40.115 1.00 36.64 94 SER A CA 1
ATOM 672 C C . SER A 1 94 ? 38.023 -1.325 39.561 1.00 35.37 94 SER A C 1
ATOM 673 O O . SER A 1 94 ? 38.715 -0.522 38.969 1.00 38.38 94 SER A O 1
ATOM 676 N N . LYS A 1 95 ? 38.430 -2.560 39.817 1.00 35.77 95 LYS A N 1
ATOM 677 C CA . LYS A 1 95 ? 39.704 -3.054 39.336 1.00 39.11 95 LYS A CA 1
ATOM 678 C C . LYS A 1 95 ? 39.450 -3.768 38.006 1.00 37.97 95 LYS A C 1
ATOM 679 O O . LYS A 1 95 ? 40.095 -4.750 37.681 1.00 39.12 95 LYS A O 1
ATOM 685 N N . LYS A 1 96 ? 38.425 -3.302 37.301 1.00 34.64 96 LYS A N 1
ATOM 686 C CA . LYS A 1 96 ? 37.994 -3.812 36.002 1.00 34.13 96 LYS A CA 1
ATOM 687 C C . LYS A 1 96 ? 37.847 -5.322 35.845 1.00 32.53 96 LYS A C 1
ATOM 688 O O . LYS A 1 96 ? 38.095 -5.857 34.756 1.00 34.01 96 LYS A O 1
ATOM 694 N N . ARG A 1 97 ? 37.429 -6.005 36.908 1.00 28.82 97 ARG A N 1
ATOM 695 C CA . ARG A 1 97 ? 37.228 -7.455 36.862 1.00 27.43 97 ARG A CA 1
ATOM 696 C C . ARG A 1 97 ? 35.762 -7.776 36.605 1.00 27.39 97 ARG A C 1
ATOM 697 O O . ARG A 1 97 ? 34.866 -7.279 37.293 1.00 28.42 97 ARG A O 1
ATOM 705 N N . ILE A 1 98 ? 35.538 -8.704 35.691 1.00 26.92 98 ILE A N 1
ATOM 706 C CA . ILE A 1 98 ? 34.214 -9.087 35.298 1.00 26.79 98 ILE A CA 1
ATOM 707 C C . ILE A 1 98 ? 33.802 -10.309 36.013 1.00 29.32 98 ILE A C 1
ATOM 708 O O . ILE A 1 98 ? 34.557 -11.276 36.055 1.00 33.85 98 ILE A O 1
ATOM 713 N N . GLY A 1 99 ? 32.591 -10.292 36.555 1.00 26.48 99 GLY A N 1
ATOM 714 C CA . GLY A 1 99 ? 32.110 -11.475 37.222 1.00 27.70 99 GLY A CA 1
ATOM 715 C C . GLY A 1 99 ? 30.700 -11.302 37.715 1.00 26.62 99 GLY A C 1
ATOM 716 O O . GLY A 1 99 ? 30.163 -10.179 37.679 1.00 24.64 99 GLY A O 1
ATOM 717 N N . TRP A 1 100 ? 30.106 -12.435 38.094 1.00 25.18 100 TRP A N 1
ATOM 718 C CA . TRP A 1 100 ? 28.770 -12.511 38.664 1.00 26.99 100 TRP A CA 1
ATOM 719 C C . TRP A 1 100 ? 28.851 -12.060 40.119 1.00 28.36 100 TRP A C 1
ATOM 720 O O . TRP A 1 100 ? 29.690 -12.552 40.867 1.00 29.31 100 TRP A O 1
ATOM 731 N N . ARG A 1 101 ? 28.022 -11.096 40.495 1.00 24.01 101 ARG A N 1
ATOM 732 C CA . ARG A 1 101 ? 28.001 -10.586 41.844 1.00 22.64 101 ARG A CA 1
ATOM 733 C C . ARG A 1 101 ? 26.558 -10.310 42.292 1.00 24.88 101 ARG A C 1
ATOM 734 O O . ARG A 1 101 ? 25.657 -10.251 41.474 1.00 23.99 101 ARG A O 1
ATOM 742 N N . PHE A 1 102 ? 26.325 -10.197 43.598 1.00 23.25 102 PHE A N 1
ATOM 743 C CA . PHE A 1 102 ? 24.997 -9.870 44.072 1.00 15.93 102 PHE A CA 1
ATOM 744 C C . PHE A 1 102 ? 25.007 -8.408 44.263 1.00 18.01 102 PHE A C 1
ATOM 745 O O . PHE A 1 102 ? 25.893 -7.895 44.938 1.00 22.35 102 PHE A O 1
ATOM 753 N N . ILE A 1 103 ? 24.020 -7.741 43.670 1.00 16.70 103 ILE A N 1
ATOM 754 C CA . ILE A 1 103 ? 23.889 -6.303 43.722 1.00 14.62 103 ILE A CA 1
ATOM 755 C C . ILE A 1 103 ? 22.545 -6.047 44.310 1.00 16.23 103 ILE A C 1
ATOM 756 O O . ILE A 1 103 ? 21.678 -6.890 44.235 1.00 18.41 103 ILE A O 1
ATOM 761 N N . ARG A 1 104 ? 22.364 -4.870 44.874 1.00 20.78 104 ARG A N 1
ATOM 762 C CA . ARG A 1 104 ? 21.115 -4.515 45.499 1.00 24.29 104 ARG A CA 1
ATOM 763 C C . ARG A 1 104 ? 20.191 -3.823 44.551 1.00 21.26 104 ARG A C 1
ATOM 764 O O . ARG A 1 104 ? 20.612 -2.867 43.886 1.00 20.69 104 ARG A O 1
ATOM 772 N N . ILE A 1 105 ? 18.930 -4.260 44.518 1.00 18.47 105 ILE A N 1
ATOM 773 C CA . ILE A 1 105 ? 17.943 -3.615 43.676 1.00 23.72 105 ILE A CA 1
ATOM 774 C C . ILE A 1 105 ? 16.679 -3.471 44.504 1.00 22.40 105 ILE A C 1
ATOM 775 O O . ILE A 1 105 ? 16.432 -4.303 45.380 1.00 25.22 105 ILE A O 1
ATOM 780 N N . ASP A 1 106 ? 15.899 -2.429 44.228 1.00 18.98 106 ASP A N 1
ATOM 781 C CA . ASP A 1 106 ? 14.630 -2.197 44.922 1.00 23.66 106 ASP A CA 1
ATOM 782 C C . ASP A 1 106 ? 13.670 -3.308 44.576 1.00 26.90 106 ASP A C 1
ATOM 783 O O . ASP A 1 106 ? 13.478 -3.596 43.382 1.00 29.28 106 ASP A O 1
ATOM 788 N N . THR A 1 107 ? 13.058 -3.927 45.589 1.00 24.78 107 THR A N 1
ATOM 789 C CA . THR A 1 107 ? 12.088 -4.985 45.344 1.00 23.20 107 THR A CA 1
ATOM 790 C C . THR A 1 107 ? 10.802 -4.833 46.130 1.00 25.27 107 THR A C 1
ATOM 791 O O . THR A 1 107 ? 9.859 -5.616 45.939 1.00 26.77 107 THR A O 1
ATOM 795 N N . SER A 1 108 ? 10.700 -3.779 46.939 1.00 28.35 108 SER A N 1
ATOM 796 C CA . SER A 1 108 ? 9.486 -3.593 47.737 1.00 29.70 108 SER A CA 1
ATOM 797 C C . SER A 1 108 ? 9.322 -2.212 48.366 1.00 29.85 108 SER A C 1
ATOM 798 O O . SER A 1 108 ? 10.252 -1.413 48.423 1.00 29.18 108 SER A O 1
ATOM 801 N N . CYS A 1 109 ? 8.122 -1.976 48.880 1.00 32.27 109 CYS A N 1
ATOM 802 C CA . CYS A 1 109 ? 7.754 -0.732 49.544 1.00 32.73 109 CYS A CA 1
ATOM 803 C C . CYS A 1 109 ? 7.076 -1.225 50.842 1.00 33.67 109 CYS A C 1
ATOM 804 O O . CYS A 1 109 ? 6.023 -1.865 50.793 1.00 32.44 109 CYS A O 1
ATOM 807 N N . VAL A 1 110 ? 7.740 -1.073 51.983 1.00 33.33 110 VAL A N 1
ATOM 808 C CA . VAL A 1 110 ? 7.153 -1.560 53.236 1.00 34.60 110 VAL A CA 1
ATOM 809 C C . VAL A 1 110 ? 6.867 -0.448 54.202 1.00 33.12 110 VAL A C 1
ATOM 810 O O . VAL A 1 110 ? 7.486 0.619 54.151 1.00 33.10 110 VAL A O 1
ATOM 814 N N . CYS A 1 111 ? 5.976 -0.740 55.137 1.00 33.95 111 CYS A N 1
ATOM 815 C CA . CYS A 1 111 ? 5.599 0.245 56.133 1.00 36.32 111 CYS A CA 1
ATOM 816 C C . CYS A 1 111 ? 6.353 0.122 57.451 1.00 33.33 111 CYS A C 1
ATOM 817 O O . CYS A 1 111 ? 6.443 -0.957 58.034 1.00 30.57 111 CYS A O 1
ATOM 820 N N . THR A 1 112 ? 6.878 1.253 57.901 1.00 36.75 112 THR A N 1
ATOM 821 C CA . THR A 1 112 ? 7.600 1.347 59.148 1.00 42.00 112 THR A CA 1
ATOM 822 C C . THR A 1 112 ? 6.892 2.303 60.148 1.00 44.93 112 THR A C 1
ATOM 823 O O . THR A 1 112 ? 6.418 3.396 59.784 1.00 42.19 112 THR A O 1
ATOM 827 N N . LEU A 1 113 ? 6.803 1.849 61.400 1.00 45.86 113 LEU A N 1
ATOM 828 C CA . LEU A 1 113 ? 6.159 2.581 62.490 1.00 44.36 113 LEU A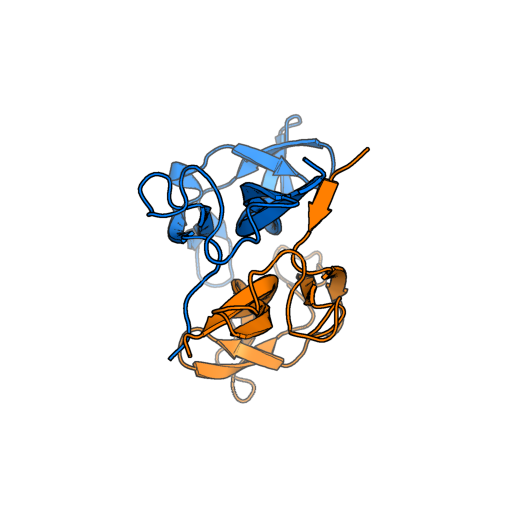 CA 1
ATOM 829 C C . LEU A 1 113 ? 7.184 3.070 63.510 1.00 45.47 113 LEU A C 1
ATOM 830 O O . LEU A 1 113 ? 8.219 2.431 63.700 1.00 47.93 113 LEU A O 1
ATOM 835 N N . THR A 1 114 ? 6.930 4.223 64.125 1.00 49.66 114 THR A N 1
ATOM 836 C CA . THR A 1 114 ? 7.771 4.714 65.233 1.00 53.57 114 THR A CA 1
ATOM 837 C C . THR A 1 114 ? 6.741 5.108 66.328 1.00 60.18 114 THR A C 1
ATOM 838 O O . THR A 1 114 ? 5.620 5.568 65.992 1.00 56.78 114 THR A O 1
ATOM 842 N N . ILE A 1 115 ? 7.035 4.786 67.596 1.00 64.95 1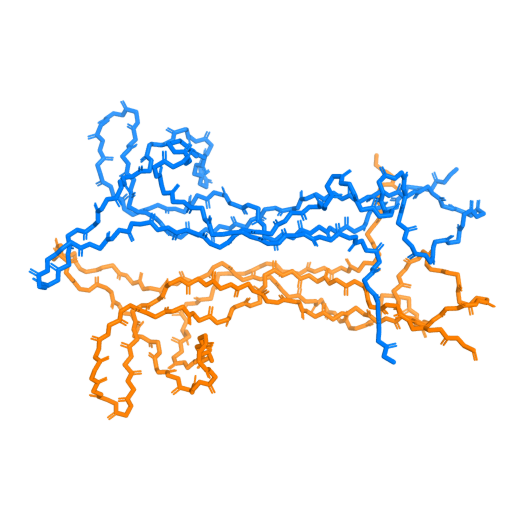15 ILE A N 1
ATOM 843 C CA . ILE A 1 115 ? 6.085 5.097 68.661 1.00 69.83 115 ILE A CA 1
ATOM 844 C C . ILE A 1 115 ? 6.078 6.598 68.797 1.00 75.25 115 ILE A C 1
ATOM 845 O O . ILE A 1 115 ? 7.147 7.214 68.860 1.00 73.67 115 ILE A O 1
ATOM 850 N N . LYS A 1 116 ? 4.873 7.171 68.722 1.00 82.96 116 LYS A N 1
ATOM 851 C CA . LYS A 1 116 ? 4.654 8.621 68.801 1.00 92.03 116 LYS A CA 1
ATOM 852 C C . LYS A 1 116 ? 4.965 9.216 70.190 1.00 98.18 116 LYS A C 1
ATOM 853 O O . LYS A 1 116 ? 5.487 8.525 71.078 1.00 98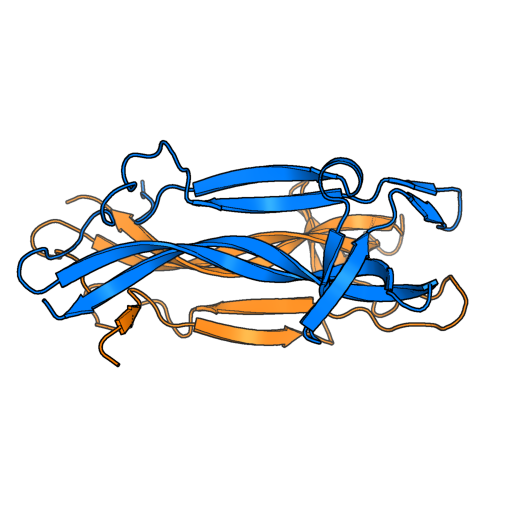.61 116 LYS A O 1
ATOM 859 N N . ARG B 2 8 ? 16.305 4.192 68.182 1.00 92.16 8 ARG B N 1
ATOM 860 C CA . ARG B 2 8 ? 15.909 2.797 68.553 1.00 90.24 8 ARG B CA 1
ATOM 861 C C . ARG B 2 8 ? 14.420 2.664 68.942 1.00 88.58 8 ARG B C 1
ATOM 862 O O . ARG B 2 8 ? 14.086 2.081 69.973 1.00 90.92 8 ARG B O 1
ATOM 870 N N . GLY B 2 9 ? 13.527 3.194 68.109 1.00 83.08 9 GLY B N 1
ATOM 871 C CA . GLY B 2 9 ? 12.110 3.107 68.415 1.00 75.87 9 GLY B CA 1
ATOM 872 C C . GLY B 2 9 ? 11.272 2.625 67.242 1.00 71.75 9 GLY B C 1
ATOM 873 O O . GLY B 2 9 ? 10.036 2.611 67.326 1.00 69.79 9 GLY B O 1
ATOM 874 N N . GLU B 2 10 ? 11.938 2.215 66.159 1.00 65.71 10 GLU B N 1
ATOM 875 C CA . GLU B 2 10 ? 11.249 1.748 64.960 1.00 57.86 10 GLU B CA 1
ATOM 876 C C . GLU B 2 10 ? 10.747 0.331 65.074 1.00 50.88 10 GLU B C 1
ATOM 877 O O . GLU B 2 10 ? 11.441 -0.551 65.588 1.00 49.73 10 GLU B O 1
ATOM 883 N N . VAL B 2 11 ? 9.566 0.105 64.517 1.00 43.92 11 VAL B N 1
ATOM 884 C CA . VAL B 2 11 ? 8.924 -1.195 64.538 1.00 43.79 11 VAL B CA 1
ATOM 885 C C . VAL B 2 11 ? 8.251 -1.405 63.163 1.00 45.07 11 VAL B C 1
ATOM 886 O O . VAL B 2 11 ? 7.721 -0.448 62.603 1.00 49.16 11 VAL B O 1
ATOM 890 N N . SER B 2 12 ? 8.259 -2.628 62.623 1.00 38.97 12 SER B N 1
ATOM 891 C CA . SER B 2 12 ? 7.645 -2.903 61.320 1.00 35.75 12 SER B CA 1
ATOM 892 C C . SER B 2 12 ? 6.249 -3.448 61.458 1.00 33.46 12 SER B C 1
ATOM 893 O O . SER B 2 12 ? 5.968 -4.146 62.407 1.00 37.80 12 SER B O 1
ATOM 896 N N . VAL B 2 13 ? 5.376 -3.165 60.500 1.00 30.15 13 VAL B N 1
ATOM 897 C CA . VAL B 2 13 ? 4.039 -3.698 60.582 1.00 29.39 13 VAL B CA 1
ATOM 898 C C . VAL B 2 13 ? 4.068 -5.226 60.515 1.00 33.95 13 VAL B C 1
ATOM 899 O O . VAL B 2 13 ? 3.172 -5.878 61.044 1.00 37.78 13 VAL B O 1
ATOM 903 N N . CYS B 2 14 ? 5.103 -5.798 59.888 1.00 36.59 14 CYS B N 1
ATOM 904 C CA . CYS B 2 14 ? 5.249 -7.263 59.762 1.00 35.43 14 CYS B CA 1
ATOM 905 C C . CYS B 2 14 ? 6.711 -7.615 59.841 1.00 34.79 14 CYS B C 1
ATOM 906 O O . CYS B 2 14 ? 7.547 -6.903 59.297 1.00 38.92 14 CYS B O 1
ATOM 909 N N . ASP B 2 15 ? 7.027 -8.739 60.451 1.00 37.21 15 ASP B N 1
ATOM 910 C CA . ASP B 2 15 ? 8.424 -9.134 60.551 1.00 41.09 15 ASP B CA 1
ATOM 911 C C . ASP B 2 15 ? 8.771 -10.106 59.450 1.00 42.43 15 ASP B C 1
ATOM 912 O O . ASP B 2 15 ? 7.917 -10.850 58.997 1.00 45.98 15 ASP B O 1
ATOM 917 N N . SER B 2 16 ? 10.055 -10.218 59.154 1.00 42.33 16 SER B N 1
ATOM 918 C CA . SER B 2 16 ? 10.507 -11.088 58.101 1.00 41.97 16 SER B CA 1
ATOM 919 C C . SER B 2 16 ? 11.917 -11.662 58.320 1.00 44.99 16 SER B C 1
ATOM 920 O O . SER B 2 16 ? 12.674 -11.204 59.197 1.00 45.34 16 SER B O 1
ATOM 923 N N . GLU B 2 17 ? 12.240 -12.688 57.535 1.00 44.02 17 GLU B N 1
ATOM 924 C CA . GLU B 2 17 ? 13.553 -13.333 57.564 1.00 47.58 17 GLU B CA 1
ATOM 925 C C . GLU B 2 17 ? 14.102 -13.454 56.122 1.00 45.94 17 GLU B C 1
ATOM 926 O O . GLU B 2 17 ? 13.345 -13.685 55.173 1.00 39.99 17 GLU B O 1
ATOM 932 N N . SER B 2 18 ? 15.399 -13.219 55.972 1.00 43.56 18 SER B N 1
ATOM 933 C CA . SER B 2 18 ? 16.080 -13.342 54.702 1.00 45.03 18 SER B CA 1
ATOM 934 C C . SER B 2 18 ? 16.983 -14.554 54.802 1.00 47.87 18 SER B C 1
ATOM 935 O O . SER B 2 18 ? 17.512 -14.842 55.879 1.00 55.62 18 SER B O 1
ATOM 938 N N . LEU B 2 19 ? 17.168 -15.268 53.700 1.00 43.67 19 LEU B N 1
ATOM 939 C CA . LEU B 2 19 ? 18.042 -16.431 53.707 1.00 39.11 19 LEU B CA 1
ATOM 940 C C . LEU B 2 19 ? 18.509 -16.691 52.297 1.00 33.89 19 LEU B C 1
ATOM 941 O O . LEU B 2 19 ? 17.891 -16.216 51.370 1.00 30.08 19 LEU B O 1
ATOM 946 N N . TRP B 2 20 ? 19.625 -17.394 52.155 1.00 35.17 20 TRP B N 1
ATOM 947 C CA . TRP B 2 20 ? 20.179 -17.742 50.863 1.00 35.51 20 TRP B CA 1
ATOM 948 C C . TRP B 2 20 ? 19.620 -19.104 50.623 1.00 37.65 20 TRP B C 1
ATOM 949 O O . TRP B 2 20 ? 19.786 -19.982 51.462 1.00 39.24 20 TRP B O 1
ATOM 960 N N . VAL B 2 21 ? 18.909 -19.253 49.506 1.00 34.86 21 VAL B N 1
ATOM 961 C CA . VAL B 2 21 ? 18.282 -20.502 49.109 1.00 34.12 21 VAL B CA 1
ATOM 962 C C . VAL B 2 21 ? 19.147 -21.186 48.075 1.00 37.55 21 VAL B C 1
ATOM 963 O O . VAL B 2 21 ? 19.212 -20.745 46.926 1.00 38.66 21 VAL B O 1
ATOM 967 N N . THR B 2 22 ? 19.739 -22.308 48.464 1.00 42.68 22 THR B N 1
ATOM 968 C CA . THR B 2 22 ? 20.693 -23.038 47.617 1.00 46.27 22 THR B CA 1
ATOM 969 C C . THR B 2 22 ? 20.264 -24.322 46.886 1.00 45.18 22 THR B C 1
ATOM 970 O O . THR B 2 22 ? 20.997 -24.821 46.009 1.00 44.89 22 THR B O 1
ATOM 974 N N . ASP B 2 23 ? 19.083 -24.838 47.218 1.00 43.01 23 ASP B N 1
ATOM 975 C CA . ASP B 2 23 ? 18.615 -26.066 46.597 1.00 45.42 23 ASP B CA 1
ATOM 976 C C . ASP B 2 23 ? 17.220 -25.918 45.965 1.00 44.79 23 ASP B C 1
ATOM 977 O O . ASP B 2 23 ? 16.353 -26.781 46.152 1.00 43.73 23 ASP B O 1
ATOM 982 N N . LYS B 2 24 ? 16.983 -24.799 45.281 1.00 44.31 24 LYS B N 1
ATOM 983 C CA . LYS B 2 24 ? 15.698 -24.564 44.615 1.00 41.32 24 LYS B CA 1
ATOM 984 C C . LYS B 2 24 ? 15.729 -25.423 43.347 1.00 39.85 24 LYS B C 1
ATOM 985 O O . LYS B 2 24 ? 16.730 -25.435 42.622 1.00 41.50 24 LYS B O 1
ATOM 991 N N . SER B 2 25 ? 14.670 -26.178 43.106 1.00 38.38 25 SER B N 1
ATOM 992 C CA . SER B 2 25 ? 14.636 -27.035 41.931 1.00 40.12 25 SER B CA 1
ATOM 993 C C . SER B 2 25 ? 13.332 -26.899 41.136 1.00 38.65 25 SER B C 1
ATOM 994 O O . SER B 2 25 ? 13.204 -27.456 40.055 1.00 40.93 25 SER B O 1
ATOM 997 N N . SER B 2 26 ? 12.415 -26.074 41.630 1.00 37.75 26 SER B N 1
ATOM 998 C CA . SER B 2 26 ? 11.127 -25.867 40.991 1.00 33.68 26 SER B CA 1
ATOM 999 C C . SER B 2 26 ? 10.676 -24.414 41.274 1.00 35.56 26 SER B C 1
ATOM 1000 O O . SER B 2 26 ? 11.046 -23.837 42.312 1.00 40.51 26 SER B O 1
ATOM 1003 N N . ALA B 2 27 ? 9.919 -23.809 40.352 1.00 30.63 27 ALA B N 1
ATOM 1004 C CA . ALA B 2 27 ? 9.419 -22.424 40.505 1.00 25.38 27 ALA B CA 1
ATOM 1005 C C . ALA B 2 27 ? 8.299 -22.102 39.514 1.00 23.06 27 ALA B C 1
ATOM 1006 O O . ALA B 2 27 ? 7.986 -22.910 38.677 1.00 24.51 27 ALA B O 1
ATOM 1008 N N . ILE B 2 28 ? 7.633 -20.970 39.674 1.00 23.91 28 ILE B N 1
ATOM 1009 C CA . ILE B 2 28 ? 6.578 -20.589 38.764 1.00 21.93 28 ILE B CA 1
ATOM 1010 C C . ILE B 2 28 ? 7.126 -19.435 37.976 1.00 25.90 28 ILE B C 1
ATOM 1011 O O . ILE B 2 28 ? 7.633 -18.462 38.547 1.00 23.73 28 ILE B O 1
ATOM 1016 N N . ASP B 2 29 ? 7.079 -19.567 36.655 1.00 23.04 29 ASP B N 1
ATOM 1017 C CA . ASP B 2 29 ? 7.603 -18.546 35.788 1.00 18.87 29 ASP B CA 1
ATOM 1018 C C . ASP B 2 29 ? 6.603 -17.446 35.469 1.00 19.76 29 ASP B C 1
ATOM 1019 O O . ASP B 2 29 ? 5.480 -17.475 35.944 1.00 20.72 29 ASP B O 1
ATOM 1024 N N . ILE B 2 30 ? 7.009 -16.476 34.662 1.00 21.69 30 ILE B N 1
ATOM 1025 C CA . ILE B 2 30 ? 6.170 -15.342 34.326 1.00 21.27 30 ILE B CA 1
ATOM 1026 C C . ILE B 2 30 ? 4.916 -15.670 33.528 1.00 25.24 30 ILE B C 1
ATOM 1027 O O . ILE B 2 30 ? 3.980 -14.871 33.460 1.00 32.48 30 ILE B O 1
ATOM 1032 N N . ARG B 2 31 ? 4.915 -16.844 32.916 1.00 22.48 31 ARG B N 1
ATOM 1033 C CA . ARG B 2 31 ? 3.795 -17.326 32.125 1.00 21.10 31 ARG B CA 1
ATOM 1034 C C . ARG B 2 31 ? 2.850 -18.097 33.013 1.00 23.40 31 ARG B C 1
ATOM 1035 O O . ARG B 2 31 ? 1.730 -18.334 32.647 1.00 27.80 31 ARG B O 1
ATOM 1043 N N . GLY B 2 32 ? 3.331 -18.588 34.143 1.00 25.03 32 GLY B N 1
ATOM 1044 C CA . GLY B 2 32 ? 2.465 -19.340 35.022 1.00 20.67 32 GLY B CA 1
ATOM 1045 C C . GLY B 2 32 ? 2.751 -20.817 34.982 1.00 19.53 32 GLY B C 1
ATOM 1046 O O . GLY B 2 32 ? 1.977 -21.609 35.473 1.00 23.21 32 GLY B O 1
ATOM 1047 N N . HIS B 2 33 ? 3.878 -21.206 34.409 1.00 21.71 33 HIS B N 1
ATOM 1048 C CA . HIS B 2 33 ? 4.209 -22.616 34.340 1.00 23.04 33 HIS B CA 1
ATOM 1049 C C . HIS B 2 33 ? 5.139 -22.968 35.458 1.00 23.84 33 HIS B C 1
ATOM 1050 O O . HIS B 2 33 ? 5.905 -22.157 35.935 1.00 27.24 33 HIS B O 1
ATOM 1057 N N . GLN B 2 34 ? 5.155 -24.245 35.745 1.00 26.72 34 GLN B N 1
ATOM 1058 C CA . GLN B 2 34 ? 6.051 -24.855 36.697 1.00 31.31 34 GLN B CA 1
ATOM 1059 C C . GLN B 2 34 ? 7.307 -25.211 35.852 1.00 28.69 34 GLN B C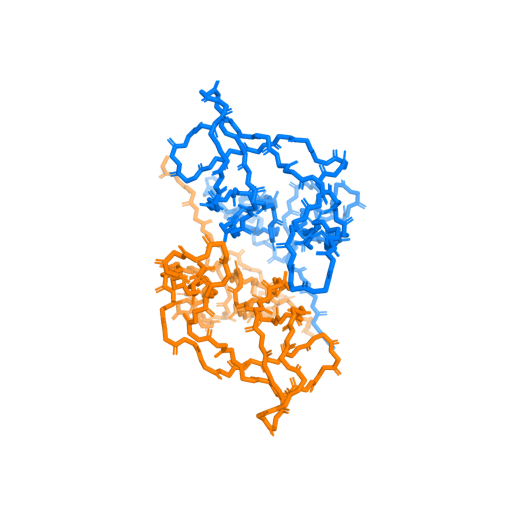 1
ATOM 1060 O O . GLN B 2 34 ? 7.227 -25.934 34.831 1.00 31.57 34 GLN B O 1
ATOM 1066 N N . VAL B 2 35 ? 8.457 -24.689 36.240 1.00 23.51 35 VAL B N 1
ATOM 1067 C CA . VAL B 2 35 ? 9.688 -24.997 35.537 1.00 23.35 35 VAL B CA 1
ATOM 1068 C C . VAL B 2 35 ? 10.724 -25.465 36.575 1.00 25.12 35 VAL B C 1
ATOM 1069 O O . VAL B 2 35 ? 10.544 -25.241 37.781 1.00 27.62 35 VAL B O 1
ATOM 1073 N N . THR B 2 36 ? 11.724 -26.221 36.118 1.00 23.20 36 THR B N 1
ATOM 1074 C CA . THR B 2 36 ? 12.812 -26.722 36.960 1.00 20.37 36 THR B CA 1
ATOM 1075 C C . THR B 2 36 ? 13.942 -25.683 37.011 1.00 26.08 36 THR B C 1
ATOM 1076 O O . THR B 2 36 ? 14.286 -25.092 35.975 1.00 30.24 36 THR B O 1
ATOM 1080 N N . VAL B 2 37 ? 14.437 -25.363 38.208 1.00 24.47 37 VAL B N 1
ATOM 1081 C CA . VAL B 2 37 ? 15.547 -24.427 38.329 1.00 16.41 37 VAL B CA 1
ATOM 1082 C C . VAL B 2 37 ? 16.786 -25.322 38.342 1.00 22.34 37 VAL B C 1
ATOM 1083 O O . VAL B 2 37 ? 16.815 -26.347 39.009 1.00 27.15 37 VAL B O 1
ATOM 1087 N N . LEU B 2 38 ? 17.724 -25.057 37.444 1.00 29.03 38 LEU B N 1
ATOM 1088 C CA . LEU B 2 38 ? 18.937 -25.873 37.382 1.00 29.73 38 LEU B CA 1
ATOM 1089 C C . LEU B 2 38 ? 19.838 -25.477 38.543 1.00 34.45 38 LEU B C 1
ATOM 1090 O O . LEU B 2 38 ? 19.802 -24.330 39.023 1.00 36.13 38 LEU B O 1
ATOM 1095 N N . GLY B 2 39 ? 20.687 -26.405 38.961 1.00 36.91 39 GLY B N 1
ATOM 1096 C CA . GLY B 2 39 ? 21.550 -26.121 40.083 1.00 37.61 39 GLY B CA 1
ATOM 1097 C C . GLY B 2 39 ? 22.786 -25.332 39.746 1.00 40.61 39 GLY B C 1
ATOM 1098 O O . GLY B 2 39 ? 23.378 -24.692 40.617 1.00 41.26 39 GLY B O 1
ATOM 1099 N N . GLU B 2 40 ? 23.111 -25.241 38.473 1.00 44.07 40 GLU B N 1
ATOM 1100 C CA . GLU B 2 40 ? 24.326 -24.568 38.142 1.00 52.11 40 GLU B CA 1
ATOM 1101 C C . GLU B 2 40 ? 24.288 -23.868 36.809 1.00 56.74 40 GLU B C 1
ATOM 1102 O O . GLU B 2 40 ? 23.426 -24.136 35.977 1.00 56.57 40 GLU B O 1
ATOM 1108 N N . ILE B 2 41 ? 25.175 -22.891 36.674 1.00 61.51 41 ILE B N 1
ATOM 1109 C CA . ILE B 2 41 ? 25.353 -22.116 35.466 1.00 67.12 41 ILE B CA 1
ATOM 1110 C C . ILE B 2 41 ? 26.767 -22.550 35.080 1.00 79.17 41 ILE B C 1
ATOM 1111 O O . ILE B 2 41 ? 27.763 -22.107 35.660 1.00 80.83 41 ILE B O 1
ATOM 1116 N N . LYS B 2 42 ? 26.821 -23.485 34.138 1.00 91.87 42 LYS B N 1
ATOM 1117 C CA . LYS B 2 42 ? 28.060 -24.116 33.666 1.00 102.13 42 LYS B CA 1
ATOM 1118 C C . LYS B 2 42 ? 28.965 -23.258 32.785 1.00 107.49 42 LYS B C 1
ATOM 1119 O O . LYS B 2 42 ? 30.199 -23.280 32.939 1.00 106.01 42 LYS B O 1
ATOM 1125 N N . THR B 2 43 ? 28.347 -22.545 31.845 1.00 115.13 43 THR B N 1
ATOM 1126 C CA . THR B 2 43 ? 29.071 -21.704 30.892 1.00 123.09 43 THR B CA 1
ATOM 1127 C C . THR B 2 43 ? 29.971 -20.641 31.553 1.00 126.00 43 THR B C 1
ATOM 1128 O O . THR B 2 43 ? 29.766 -20.255 32.719 1.00 124.99 43 THR B O 1
ATOM 1132 N N . GLN B 2 44 ? 31.001 -20.252 30.789 1.00 128.37 44 GLN B N 1
ATOM 1133 C CA . GLN B 2 44 ? 32.107 -19.355 31.182 1.00 128.42 44 GLN B CA 1
ATOM 1134 C C . GLN B 2 44 ? 33.118 -20.324 31.831 1.00 129.02 44 GLN B C 1
ATOM 1135 O O . GLN B 2 44 ? 34.254 -19.962 32.159 1.00 128.06 44 GLN B O 1
ATOM 1141 N N . ASN B 2 45 ? 32.706 -21.598 31.814 1.00 129.63 45 ASN B N 1
ATOM 1142 C CA . ASN B 2 45 ? 33.392 -22.763 32.360 1.00 128.47 45 ASN B CA 1
ATOM 1143 C C . ASN B 2 45 ? 34.060 -22.520 33.686 1.00 127.55 45 ASN B C 1
ATOM 1144 O O . ASN B 2 45 ? 35.284 -22.349 33.777 1.00 128.12 45 ASN B O 1
ATOM 1149 N N . SER B 2 46 ? 33.206 -22.447 34.700 1.00 124.86 46 SER B N 1
ATOM 1150 C CA . SER B 2 46 ? 33.627 -22.260 36.076 1.00 120.55 46 SER B CA 1
ATOM 1151 C C . SER B 2 46 ? 33.533 -23.658 36.737 1.00 115.76 46 SER B C 1
ATOM 1152 O O . SER B 2 46 ? 34.574 -24.280 36.983 1.00 114.61 46 SER B O 1
ATOM 1155 N N . PRO B 2 47 ? 32.309 -24.180 37.019 1.00 110.48 47 PRO B N 1
ATOM 1156 C CA . PRO B 2 47 ? 30.947 -23.656 36.822 1.00 104.26 47 PRO B CA 1
ATOM 1157 C C . PRO B 2 47 ? 30.429 -23.110 38.174 1.00 97.78 47 PRO B C 1
ATOM 1158 O O . PRO B 2 47 ? 30.805 -23.625 39.235 1.00 97.45 47 PRO B O 1
ATOM 1162 N N . VAL B 2 48 ? 29.605 -22.062 38.137 1.00 88.61 48 VAL B N 1
ATOM 1163 C CA . VAL B 2 48 ? 29.078 -21.438 39.360 1.00 78.97 48 VAL B CA 1
ATOM 1164 C C . VAL B 2 48 ? 27.675 -21.918 39.769 1.00 73.42 48 VAL B C 1
ATOM 1165 O O . VAL B 2 48 ? 26.797 -22.031 38.929 1.00 75.15 48 VAL B O 1
ATOM 1169 N N . LYS B 2 49 ? 27.466 -22.227 41.047 1.00 67.53 49 LYS B N 1
ATOM 1170 C CA . LYS B 2 49 ? 26.148 -22.701 41.481 1.00 63.00 49 LYS B CA 1
ATOM 1171 C C . LYS B 2 49 ? 25.123 -21.580 41.408 1.00 55.98 49 LYS B C 1
ATOM 1172 O O . LYS B 2 49 ? 25.487 -20.412 41.470 1.00 51.99 49 LYS B O 1
ATOM 1178 N N . GLN B 2 50 ? 23.849 -21.943 41.272 1.00 47.67 50 GLN B N 1
ATOM 1179 C CA . GLN B 2 50 ? 22.769 -20.969 41.175 1.00 42.61 50 GLN B CA 1
ATOM 1180 C C . GLN B 2 50 ? 21.906 -20.865 42.453 1.00 38.84 50 GLN B C 1
ATOM 1181 O O . GLN B 2 50 ? 21.078 -21.740 42.732 1.00 38.99 50 GLN B O 1
ATOM 1187 N N . TYR B 2 51 ? 22.057 -19.763 43.195 1.00 37.26 51 TYR B N 1
ATOM 1188 C CA . TYR B 2 51 ? 21.313 -19.570 44.443 1.00 33.38 51 TYR B CA 1
ATOM 1189 C C . TYR B 2 51 ? 20.687 -18.175 44.518 1.00 28.92 51 TYR B C 1
ATOM 1190 O O . TYR B 2 51 ? 21.135 -17.253 43.852 1.00 27.77 51 TYR B O 1
ATOM 1199 N N . PHE B 2 52 ? 19.618 -18.069 45.301 1.00 28.17 52 PHE B N 1
ATOM 1200 C CA . PHE B 2 52 ? 18.818 -16.867 45.433 1.00 31.31 52 PHE B CA 1
ATOM 1201 C C . PHE B 2 52 ? 18.787 -16.272 46.849 1.00 32.79 52 PHE B C 1
ATOM 1202 O O . PHE B 2 52 ? 18.968 -16.968 47.852 1.00 35.88 52 PHE B O 1
ATOM 1210 N N . TYR B 2 53 ? 18.600 -14.969 46.925 1.00 30.61 53 TYR B N 1
ATOM 1211 C CA . TYR B 2 53 ? 18.502 -14.321 48.203 1.00 30.62 53 TYR B CA 1
ATOM 1212 C C . TYR B 2 53 ? 17.016 -14.157 48.344 1.00 29.86 53 TYR B C 1
ATOM 1213 O O . TYR B 2 53 ? 16.397 -13.427 47.586 1.00 30.67 53 TYR B O 1
ATOM 1222 N N . GLU B 2 54 ? 16.431 -14.881 49.288 1.00 35.98 54 GLU B N 1
ATOM 1223 C CA . GLU B 2 54 ? 14.991 -14.821 49.504 1.00 36.15 54 GLU B CA 1
ATOM 1224 C C . GLU B 2 54 ? 14.613 -14.143 50.827 1.00 33.96 54 GLU B C 1
ATOM 1225 O O . GLU B 2 54 ? 15.471 -13.914 51.664 1.00 33.98 54 GLU B O 1
ATOM 1231 N N . THR B 2 55 ? 13.380 -13.659 50.914 1.00 30.79 55 THR B N 1
ATOM 1232 C CA . THR B 2 55 ? 12.885 -13.060 52.119 1.00 27.96 55 THR B CA 1
ATOM 1233 C C . THR B 2 55 ? 11.399 -13.207 52.208 1.00 28.46 55 THR B C 1
ATOM 1234 O O . THR B 2 55 ? 10.670 -12.708 51.379 1.00 31.01 55 THR B O 1
ATOM 1238 N N . ARG B 2 56 ? 10.941 -13.971 53.182 1.00 34.58 56 ARG B N 1
ATOM 1239 C CA . ARG B 2 56 ? 9.509 -14.167 53.348 1.00 41.06 56 ARG B CA 1
ATOM 1240 C C . ARG B 2 56 ? 9.023 -13.730 54.755 1.00 42.39 56 ARG B C 1
ATOM 1241 O O . ARG B 2 56 ? 9.824 -13.253 55.563 1.00 41.54 56 ARG B O 1
ATOM 1249 N N . CYS B 2 57 ? 7.713 -13.830 55.011 1.00 46.32 57 CYS B N 1
ATOM 1250 C CA . CYS B 2 57 ? 7.119 -13.481 56.315 1.00 51.25 57 CYS B CA 1
ATOM 1251 C C . CYS B 2 57 ? 7.443 -14.510 57.413 1.00 55.65 57 CYS B C 1
ATOM 1252 O O . CYS B 2 57 ? 7.383 -15.717 57.153 1.00 56.95 57 CYS B O 1
ATOM 1255 N N . LYS B 2 58 ? 7.758 -14.037 58.632 1.00 63.72 58 LYS B N 1
ATOM 1256 C CA . LYS B 2 58 ? 8.040 -14.917 59.794 1.00 67.54 58 LYS B CA 1
ATOM 1257 C C . LYS B 2 58 ? 6.731 -15.652 60.110 1.00 72.64 58 LYS B C 1
ATOM 1258 O O . LYS B 2 58 ? 6.735 -16.829 60.493 1.00 72.63 58 LYS B O 1
ATOM 1264 N N . GLU B 2 59 ? 5.622 -14.935 59.913 1.00 78.73 59 GLU B N 1
ATOM 1265 C CA . GLU B 2 59 ? 4.266 -15.441 60.118 1.00 84.56 59 GLU B CA 1
ATOM 1266 C C . GLU B 2 59 ? 3.265 -14.372 59.667 1.00 86.64 59 GLU B C 1
ATOM 1267 O O . GLU B 2 59 ? 3.616 -13.189 59.541 1.00 84.04 59 GLU B O 1
ATOM 1273 N N . ALA B 2 60 ? 2.019 -14.802 59.456 1.00 90.85 60 ALA B N 1
ATOM 1274 C CA . ALA B 2 60 ? 0.916 -13.948 58.994 1.00 96.09 60 ALA B CA 1
ATOM 1275 C C . ALA B 2 60 ? 0.297 -12.978 60.017 1.00 99.90 60 ALA B C 1
ATOM 1276 O O . ALA B 2 60 ? -0.603 -12.196 59.680 1.00 99.18 60 ALA B O 1
ATOM 1278 N N . ARG B 2 61 ? 0.742 -13.046 61.265 1.00 105.18 61 ARG B N 1
ATOM 1279 C CA . ARG B 2 61 ? 0.217 -12.145 62.275 1.00 109.33 61 ARG B CA 1
ATOM 1280 C C . ARG B 2 61 ? 1.230 -11.934 63.439 1.00 110.86 61 ARG B C 1
ATOM 1281 O O . ARG B 2 61 ? 1.469 -12.844 64.246 1.00 109.66 61 ARG B O 1
ATOM 1289 N N . PRO B 2 62 ? 1.859 -10.707 63.528 1.00 112.34 62 PRO B N 1
ATOM 1290 C CA . PRO B 2 62 ? 2.823 -10.331 64.605 1.00 114.16 62 PRO B CA 1
ATOM 1291 C C . PRO B 2 62 ? 2.064 -10.027 65.882 1.00 115.25 62 PRO B C 1
ATOM 1292 O O . PRO B 2 62 ? 2.528 -10.410 66.996 1.00 115.15 62 PRO B O 1
ATOM 1296 N N . VAL B 2 63 ? 0.964 -9.344 65.719 1.00 114.96 63 VAL B N 1
ATOM 1297 C CA . VAL B 2 63 ? 0.033 -9.094 66.814 1.00 113.90 63 VAL B CA 1
ATOM 1298 C C . VAL B 2 63 ? -1.069 -10.130 66.390 1.00 114.72 63 VAL B C 1
ATOM 1299 O O . VAL B 2 63 ? -0.929 -10.862 65.387 1.00 114.74 63 VAL B O 1
ATOM 1303 N N . LYS B 2 64 ? -2.189 -10.317 67.035 1.00 115.60 64 LYS B N 1
ATOM 1304 C CA . LYS B 2 64 ? -3.085 -11.370 66.473 1.00 116.95 64 LYS B CA 1
ATOM 1305 C C . 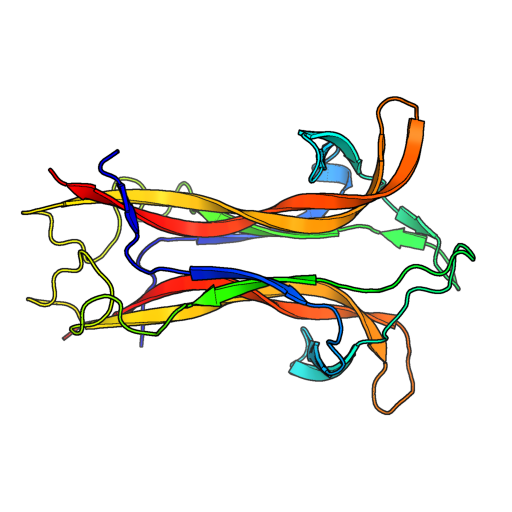LYS B 2 64 ? -4.491 -10.824 65.974 1.00 115.85 64 LYS B C 1
ATOM 1306 O O . LYS B 2 64 ? -5.508 -11.533 66.067 1.00 117.04 64 LYS B O 1
ATOM 1312 N N . ASN B 2 65 ? -4.481 -9.563 65.466 1.00 112.67 65 ASN B N 1
ATOM 1313 C CA . ASN B 2 65 ? -5.658 -8.897 64.809 1.00 107.73 65 ASN B CA 1
ATOM 1314 C C . ASN B 2 65 ? -5.274 -8.896 63.302 1.00 101.36 65 ASN B C 1
ATOM 1315 O O . ASN B 2 65 ? -6.124 -8.783 62.429 1.00 100.88 65 ASN B O 1
ATOM 1320 N N . GLY B 2 66 ? -3.931 -9.044 63.061 1.00 92.44 66 GLY B N 1
ATOM 1321 C CA . GLY B 2 66 ? -3.326 -9.084 61.676 1.00 79.58 66 GLY B CA 1
ATOM 1322 C C . GLY B 2 66 ? -1.887 -8.603 61.692 1.00 69.89 66 GLY B C 1
ATOM 1323 O O . GLY B 2 66 ? -1.005 -9.314 62.190 1.00 64.03 66 GLY B O 1
ATOM 1324 N N . CYS B 2 67 ? -1.652 -7.398 61.172 1.00 62.84 67 CYS B N 1
ATOM 1325 C CA . CYS B 2 67 ? -0.308 -6.810 61.160 1.00 59.70 67 CYS B CA 1
ATOM 1326 C C . CYS B 2 67 ? -0.277 -5.839 62.325 1.00 56.56 67 CYS B C 1
ATOM 1327 O O . CYS B 2 67 ? -1.326 -5.453 62.847 1.00 61.38 67 CYS B O 1
ATOM 1330 N N . ARG B 2 68 ? 0.911 -5.365 62.661 1.00 48.35 68 ARG B N 1
ATOM 1331 C CA . ARG B 2 68 ? 1.084 -4.436 63.757 1.00 44.43 68 ARG B CA 1
ATOM 1332 C C . ARG B 2 68 ? 0.852 -2.972 63.409 1.00 43.86 68 ARG B C 1
ATOM 1333 O O . ARG B 2 68 ? 1.060 -2.561 62.288 1.00 44.28 68 ARG B O 1
ATOM 1341 N N . GLY B 2 69 ? 0.402 -2.182 64.374 1.00 44.24 69 GLY B N 1
ATOM 1342 C CA . GLY B 2 69 ? 0.168 -0.770 64.126 1.00 43.02 69 GLY B CA 1
ATOM 1343 C C . GLY B 2 69 ? -1.112 -0.403 63.402 1.00 45.63 69 GLY B C 1
ATOM 1344 O O . GLY B 2 69 ? -1.420 0.773 63.287 1.00 44.42 69 GLY B O 1
ATOM 1345 N N . ILE B 2 70 ? -1.874 -1.395 62.951 1.00 50.39 70 ILE B N 1
ATOM 1346 C CA . ILE B 2 70 ? -3.127 -1.180 62.222 1.00 56.94 70 ILE B CA 1
ATOM 1347 C C . ILE B 2 70 ? -4.304 -0.692 63.102 1.00 62.61 70 ILE B C 1
ATOM 1348 O O . ILE B 2 70 ? -4.256 -0.785 64.332 1.00 63.98 70 ILE B O 1
ATOM 1353 N N . ASP B 2 71 ? -5.328 -0.124 62.459 1.00 66.69 71 ASP B N 1
ATOM 1354 C CA . ASP B 2 71 ? -6.539 0.369 63.121 1.00 68.55 71 ASP B CA 1
ATOM 1355 C C . ASP B 2 71 ? -7.647 -0.666 62.934 1.00 69.93 71 ASP B C 1
ATOM 1356 O O . ASP B 2 71 ? -8.579 -0.468 62.147 1.00 70.06 71 ASP B O 1
ATOM 1361 N N . ASP B 2 72 ? -7.539 -1.758 63.687 1.00 73.25 72 ASP B N 1
ATOM 1362 C CA . ASP B 2 72 ? -8.501 -2.866 63.688 1.00 77.58 72 ASP B CA 1
ATOM 1363 C C . ASP B 2 72 ? -9.927 -2.373 63.972 1.00 79.68 72 ASP B C 1
ATOM 1364 O O . ASP B 2 72 ? -10.908 -3.095 63.719 1.00 79.40 72 ASP B O 1
ATOM 1369 N N . LYS B 2 73 ? -10.008 -1.151 64.494 1.00 82.57 73 LYS B N 1
ATOM 1370 C CA . LYS B 2 73 ? -11.301 -0.517 64.815 1.00 85.45 73 LYS B CA 1
ATOM 1371 C C . LYS B 2 73 ? -12.038 -0.260 63.495 1.00 86.40 73 LYS B C 1
ATOM 1372 O O . LYS B 2 73 ? -13.240 0.019 63.460 1.00 87.35 73 LYS B O 1
ATOM 1378 N N . HIS B 2 74 ? -11.290 -0.323 62.400 1.00 85.29 74 HIS B N 1
ATOM 1379 C CA . HIS B 2 74 ? -11.938 -0.303 61.069 1.00 85.22 74 HIS B CA 1
ATOM 1380 C C . HIS B 2 74 ? -11.094 -0.933 59.942 1.00 82.90 74 HIS B C 1
ATOM 1381 O O . HIS B 2 74 ? -11.138 -0.475 58.797 1.00 82.65 74 HIS B O 1
ATOM 1388 N N . TRP B 2 75 ? -10.349 -2.007 60.241 1.00 79.81 75 TRP B N 1
ATOM 1389 C CA . TRP B 2 75 ? -9.455 -2.631 59.212 1.00 74.36 75 TRP B CA 1
ATOM 1390 C C . TRP B 2 75 ? -9.051 -4.047 59.524 1.00 75.51 75 TRP B C 1
ATOM 1391 O O . TRP B 2 75 ? -8.866 -4.417 60.697 1.00 74.60 75 TRP B O 1
ATOM 1402 N N . ASN B 2 76 ? -8.952 -4.851 58.478 1.00 77.64 76 ASN B N 1
ATOM 1403 C CA . ASN B 2 76 ? -8.532 -6.232 58.636 1.00 79.29 76 ASN B CA 1
ATOM 1404 C C . ASN B 2 76 ? -7.244 -6.391 57.868 1.00 74.92 76 ASN B C 1
ATOM 1405 O O . ASN B 2 76 ? -7.149 -6.033 56.704 1.00 74.61 76 ASN B O 1
ATOM 1410 N N . SER B 2 77 ? -6.244 -6.908 58.552 1.00 70.46 77 SER B N 1
ATOM 1411 C CA . SER B 2 77 ? -4.949 -7.057 57.965 1.00 67.42 77 SER B CA 1
ATOM 1412 C C . SER B 2 77 ? -4.410 -8.474 58.067 1.00 67.24 77 SER B C 1
ATOM 1413 O O . SER B 2 77 ? -4.960 -9.329 58.770 1.00 68.09 77 SER B O 1
ATOM 1416 N N . GLN B 2 78 ? -3.294 -8.694 57.390 1.00 65.32 78 GLN B N 1
ATOM 1417 C CA . GLN B 2 78 ? -2.619 -9.979 57.382 1.00 61.96 78 GLN B CA 1
ATOM 1418 C C . GLN B 2 78 ? -1.258 -9.683 56.738 1.00 58.74 78 GLN B C 1
ATOM 1419 O O . GLN B 2 78 ? -1.151 -8.784 55.916 1.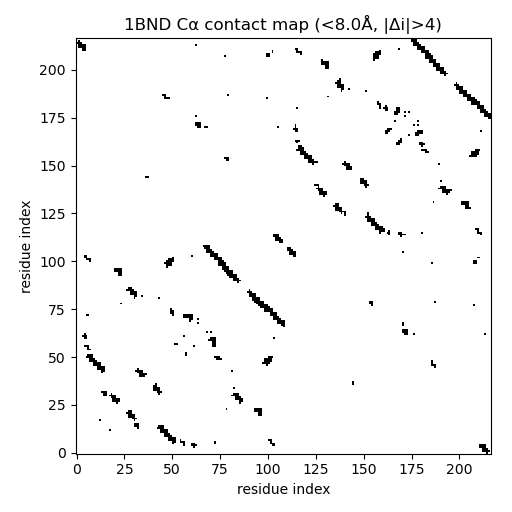00 58.64 78 GLN B O 1
ATOM 1425 N N . CYS B 2 79 ? -0.203 -10.351 57.174 1.00 55.17 79 CYS B N 1
ATOM 1426 C CA . CYS B 2 79 ? 1.102 -10.130 56.578 1.00 53.02 79 CYS B CA 1
ATOM 1427 C C . CYS B 2 79 ? 1.322 -11.252 55.588 1.00 57.13 79 CYS B C 1
ATOM 1428 O O . CYS B 2 79 ? 1.421 -12.423 55.981 1.00 59.02 79 CYS B O 1
ATOM 1431 N N . LYS B 2 80 ? 1.334 -10.924 54.301 1.00 57.60 80 LYS B N 1
ATOM 1432 C CA . LYS B 2 80 ? 1.527 -11.945 53.262 1.00 55.88 80 LYS B CA 1
ATOM 1433 C C . LYS B 2 80 ? 2.926 -11.780 52.609 1.00 50.30 80 LYS B C 1
ATOM 1434 O O . LYS B 2 80 ? 3.443 -10.653 52.533 1.00 47.72 80 LYS B O 1
ATOM 1440 N N . THR B 2 81 ? 3.571 -12.893 52.217 1.00 43.76 81 THR B N 1
ATOM 1441 C CA . THR B 2 81 ? 4.871 -12.802 51.555 1.00 39.47 81 THR B CA 1
ATOM 1442 C C . THR B 2 81 ? 4.563 -12.327 50.125 1.00 38.82 81 THR B C 1
ATOM 1443 O O . THR B 2 81 ? 3.587 -12.765 49.530 1.00 39.72 81 THR B O 1
ATOM 1447 N N . SER B 2 82 ? 5.297 -11.355 49.616 1.00 35.28 82 SER B N 1
ATOM 1448 C CA . SER B 2 82 ? 5.053 -10.943 48.256 1.00 36.93 82 SER B CA 1
ATOM 1449 C C . SER B 2 82 ? 6.277 -11.403 47.435 1.00 37.70 82 SER B C 1
ATOM 1450 O O . SER B 2 82 ? 7.389 -11.587 47.991 1.00 29.97 82 SER B O 1
ATOM 1453 N N . GLN B 2 83 ? 6.083 -11.566 46.124 1.00 36.10 83 GLN B N 1
ATOM 1454 C CA . GLN B 2 83 ? 7.154 -12.029 45.250 1.00 33.45 83 GLN B CA 1
ATOM 1455 C C . GLN B 2 83 ? 7.606 -11.025 44.203 1.00 33.10 83 GLN B C 1
ATOM 1456 O O . GLN B 2 83 ? 6.983 -10.001 43.988 1.00 41.98 83 GLN B O 1
ATOM 1462 N N . THR B 2 84 ? 8.753 -11.263 43.614 1.00 30.13 84 THR B N 1
ATOM 1463 C CA . THR B 2 84 ? 9.247 -10.374 42.588 1.00 28.03 84 THR B CA 1
ATOM 1464 C C . THR B 2 84 ? 9.682 -11.370 41.496 1.00 29.39 84 THR B C 1
ATOM 1465 O O . THR B 2 84 ? 9.583 -12.588 41.708 1.00 30.73 84 THR B O 1
ATOM 1469 N N . TYR B 2 85 ? 10.177 -10.886 40.359 1.00 25.95 85 TYR B N 1
ATOM 1470 C CA . TYR B 2 85 ? 10.641 -11.772 39.288 1.00 22.98 85 TYR B CA 1
ATOM 1471 C C . TYR B 2 85 ? 12.132 -11.639 39.180 1.00 21.02 85 TYR B C 1
ATOM 1472 O O . TYR B 2 85 ? 12.681 -10.532 39.217 1.00 20.55 85 TYR B O 1
ATOM 1481 N N . VAL B 2 86 ? 12.798 -12.766 39.003 1.00 22.75 86 VAL B N 1
ATOM 1482 C CA . VAL B 2 86 ? 14.242 -12.759 38.820 1.00 24.80 86 VAL B CA 1
ATOM 1483 C C . VAL B 2 86 ? 14.534 -13.775 37.716 1.00 22.10 86 VAL B C 1
ATOM 1484 O O . VAL B 2 86 ? 13.786 -14.732 37.557 1.00 22.00 86 VAL B O 1
ATOM 1488 N N . ARG B 2 87 ? 15.486 -13.477 36.845 1.00 24.12 87 ARG B N 1
ATOM 1489 C CA . ARG B 2 87 ? 15.850 -14.425 35.801 1.00 24.74 87 ARG B CA 1
ATOM 1490 C C . ARG B 2 87 ? 16.669 -15.543 36.404 1.00 26.27 87 ARG B C 1
ATOM 1491 O O . ARG B 2 87 ? 17.605 -15.249 37.131 1.00 33.19 87 ARG B O 1
ATOM 1499 N N . ALA B 2 88 ? 16.348 -16.796 36.055 1.00 25.83 88 ALA B N 1
ATOM 1500 C CA . ALA B 2 88 ? 17.052 -18.015 36.487 1.00 25.00 88 ALA B CA 1
ATOM 1501 C C . ALA B 2 88 ? 17.208 -18.933 35.266 1.00 31.37 88 ALA B C 1
ATOM 1502 O O . ALA B 2 88 ? 16.396 -18.875 34.331 1.00 32.56 88 ALA B O 1
ATOM 1504 N N . LEU B 2 89 ? 18.250 -19.763 35.250 1.00 31.16 89 LEU B N 1
ATOM 1505 C CA . LEU B 2 89 ? 18.456 -20.723 34.156 1.00 28.02 89 LEU B CA 1
ATOM 1506 C C . LEU B 2 89 ? 17.554 -21.906 34.561 1.00 27.05 89 LEU B C 1
ATOM 1507 O O . LEU B 2 89 ? 17.648 -22.445 35.669 1.00 22.58 89 LEU B O 1
ATOM 1512 N N . THR B 2 90 ? 16.643 -22.281 33.674 1.00 28.24 90 THR B N 1
ATOM 1513 C CA . THR B 2 90 ? 15.651 -23.303 33.986 1.00 24.18 90 THR B CA 1
ATOM 1514 C C . THR B 2 90 ? 15.418 -24.217 32.798 1.00 25.88 90 THR B C 1
ATOM 1515 O O . THR B 2 90 ? 15.962 -23.987 31.716 1.00 24.66 90 THR B O 1
ATOM 1519 N N . SER B 2 91 ? 14.605 -25.246 33.009 1.00 22.99 91 SER B N 1
ATOM 1520 C CA . SER B 2 91 ? 14.237 -26.175 31.959 1.00 24.71 91 SER B CA 1
ATOM 1521 C C . SER B 2 91 ? 12.765 -26.492 32.194 1.00 23.97 91 SER B C 1
ATOM 1522 O O . SER B 2 91 ? 12.239 -26.121 33.240 1.00 23.88 91 SER B O 1
ATOM 1525 N N . GLU B 2 92 ? 12.088 -27.084 31.201 1.00 23.47 92 GLU B N 1
ATOM 1526 C CA . GLU B 2 92 ? 10.675 -27.433 31.306 1.00 22.76 92 GLU B CA 1
ATOM 1527 C C . GLU B 2 92 ? 10.495 -28.790 30.638 1.00 28.04 92 GLU B C 1
ATOM 1528 O O . GLU B 2 92 ? 10.816 -28.946 29.458 1.00 29.69 92 GLU B O 1
ATOM 1534 N N . ASN B 2 93 ? 10.074 -29.777 31.450 1.00 29.73 93 ASN B N 1
ATOM 1535 C CA . ASN B 2 93 ? 9.879 -31.183 31.063 1.00 27.37 93 ASN B CA 1
ATOM 1536 C C . ASN B 2 93 ? 11.195 -31.715 30.581 1.00 27.08 93 ASN B C 1
ATOM 1537 O O . ASN B 2 93 ? 11.249 -32.534 29.655 1.00 27.57 93 ASN B O 1
ATOM 1542 N N . ASN B 2 94 ? 12.255 -31.179 31.180 1.00 25.44 94 ASN B N 1
ATOM 1543 C CA . ASN B 2 94 ? 13.631 -31.553 30.875 1.00 29.39 94 ASN B CA 1
ATOM 1544 C C . ASN B 2 94 ? 14.123 -31.119 29.503 1.00 32.42 94 ASN B C 1
ATOM 1545 O O . ASN B 2 94 ? 15.120 -31.637 29.013 1.00 38.88 94 ASN B O 1
ATOM 1550 N N . LYS B 2 95 ? 13.476 -30.107 28.932 1.00 27.72 95 LYS B N 1
ATOM 1551 C CA . LYS B 2 95 ? 13.832 -29.592 27.632 1.00 20.50 95 LYS B CA 1
ATOM 1552 C C . LYS B 2 95 ? 13.836 -28.080 27.712 1.00 23.46 95 LYS B C 1
ATOM 1553 O O . LYS B 2 95 ? 13.631 -27.485 28.778 1.00 20.71 95 LYS B O 1
ATOM 1559 N N . LEU B 2 96 ? 14.138 -27.461 26.580 1.00 22.40 96 LEU B N 1
ATOM 1560 C CA . LEU B 2 96 ? 14.110 -26.024 26.453 1.00 22.45 96 LEU B CA 1
ATOM 1561 C C . LEU B 2 96 ? 14.814 -25.265 27.583 1.00 24.76 96 LEU B C 1
ATOM 1562 O O . LEU B 2 96 ? 14.261 -24.331 28.146 1.00 23.59 96 LEU B O 1
ATOM 1567 N N . VAL B 2 97 ? 16.043 -25.675 27.878 1.00 25.63 97 VAL B N 1
ATOM 1568 C CA . VAL B 2 97 ? 16.878 -25.069 28.888 1.00 23.31 97 VAL B CA 1
ATOM 1569 C C . VAL B 2 97 ? 17.098 -23.619 28.496 1.00 27.61 97 VAL B C 1
ATOM 1570 O O . VAL B 2 97 ? 17.449 -23.342 27.356 1.00 34.43 97 VAL B O 1
ATOM 1574 N N . GLY B 2 98 ? 16.852 -22.686 29.412 1.00 28.89 98 GLY B N 1
ATOM 1575 C CA . GLY B 2 98 ? 17.067 -21.273 29.120 1.00 24.47 98 GLY B CA 1
ATOM 1576 C C . GLY B 2 98 ? 16.749 -20.370 30.310 1.00 27.02 98 GLY B C 1
ATOM 1577 O O . GLY B 2 98 ? 16.293 -20.824 31.386 1.00 29.07 98 GLY B O 1
ATOM 1578 N N . TRP B 2 99 ? 17.010 -19.085 30.122 1.00 23.40 99 TRP B N 1
ATOM 1579 C CA . TRP B 2 99 ? 16.768 -18.068 31.128 1.00 24.61 99 TRP B CA 1
ATOM 1580 C C . TRP B 2 99 ? 15.310 -17.634 31.130 1.00 23.73 99 TRP B C 1
ATOM 1581 O O . TRP B 2 99 ? 14.796 -17.160 30.101 1.00 25.49 99 TRP B O 1
ATOM 1592 N N . ARG B 2 100 ? 14.630 -17.835 32.254 1.00 20.36 100 ARG B N 1
ATOM 1593 C CA . ARG B 2 100 ? 13.224 -17.432 32.383 1.00 18.65 100 ARG B CA 1
ATOM 1594 C C . ARG B 2 100 ? 13.001 -16.576 33.614 1.00 19.30 100 ARG B C 1
ATOM 1595 O O . ARG B 2 100 ? 13.782 -16.647 34.549 1.00 24.47 100 ARG B O 1
ATOM 1603 N N . TRP B 2 101 ? 11.971 -15.737 33.607 1.00 17.94 101 TRP B N 1
ATOM 1604 C CA . TRP B 2 101 ? 11.649 -14.923 34.770 1.00 15.67 101 TRP B CA 1
ATOM 1605 C C . TRP B 2 101 ? 10.816 -15.801 35.682 1.00 21.22 101 TRP B C 1
ATOM 1606 O O . TRP B 2 101 ? 9.832 -16.397 35.230 1.00 23.57 101 TRP B O 1
ATOM 1617 N N . ILE B 2 102 ? 11.293 -16.004 36.909 1.00 22.88 102 ILE B N 1
ATOM 1618 C CA . ILE B 2 102 ? 10.572 -16.821 37.902 1.00 25.76 102 ILE B CA 1
ATOM 1619 C C . ILE B 2 102 ? 10.199 -15.980 39.133 1.00 22.35 102 ILE B C 1
ATOM 1620 O O . ILE B 2 102 ? 10.810 -14.950 39.410 1.00 22.61 102 ILE B O 1
ATOM 1625 N N . ARG B 2 103 ? 9.169 -16.408 39.843 1.00 24.66 103 ARG B N 1
ATOM 1626 C CA . ARG B 2 103 ? 8.737 -15.722 41.065 1.00 30.05 103 ARG B CA 1
ATOM 1627 C C . ARG B 2 103 ? 9.460 -16.231 42.308 1.00 29.01 103 ARG B C 1
ATOM 1628 O O . ARG B 2 103 ? 9.464 -17.442 42.565 1.00 26.84 103 ARG B O 1
ATOM 1636 N N . ILE B 2 104 ? 10.110 -15.319 43.034 1.00 30.28 104 ILE B N 1
ATOM 1637 C CA . ILE B 2 104 ? 10.779 -15.661 44.297 1.00 29.20 104 ILE B CA 1
ATOM 1638 C C . ILE B 2 104 ? 10.253 -14.723 45.378 1.00 27.32 104 ILE B C 1
ATOM 1639 O O . ILE B 2 104 ? 9.874 -13.580 45.083 1.00 25.53 104 ILE B O 1
ATOM 1644 N N . ASP B 2 105 ? 10.124 -15.248 46.600 1.00 28.58 105 ASP B N 1
ATOM 1645 C CA . ASP B 2 105 ? 9.662 -14.462 47.746 1.00 25.80 105 ASP B CA 1
ATOM 1646 C C . ASP B 2 105 ? 10.687 -13.354 47.916 1.00 22.13 105 ASP B C 1
ATOM 1647 O O . ASP B 2 105 ? 11.876 -13.631 48.081 1.00 21.36 105 ASP B O 1
ATOM 1652 N N . THR B 2 106 ? 10.228 -12.113 47.934 1.00 21.96 106 THR B N 1
ATOM 1653 C CA . THR B 2 106 ? 11.143 -10.997 48.053 1.00 26.69 106 THR B CA 1
ATOM 1654 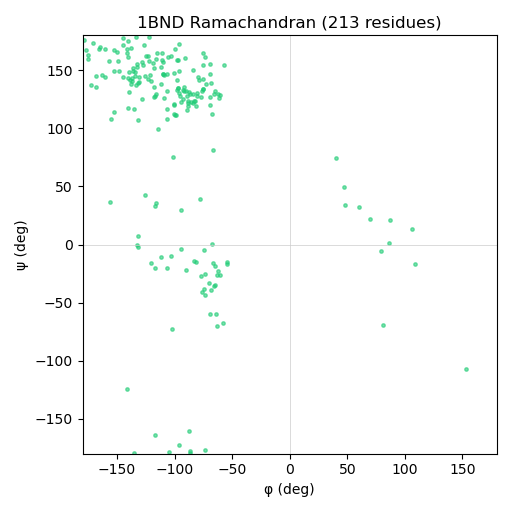C C . THR B 2 106 ? 10.906 -10.087 49.283 1.00 26.84 106 THR B C 1
ATOM 1655 O O . THR B 2 106 ? 11.740 -9.232 49.589 1.00 25.80 106 THR B O 1
ATOM 1659 N N . SER B 2 107 ? 9.736 -10.190 49.910 1.00 27.30 107 SER B N 1
ATOM 1660 C CA . SER B 2 107 ? 9.424 -9.381 51.086 1.00 32.17 107 SER B CA 1
ATOM 1661 C C . SER B 2 107 ? 8.132 -9.799 51.786 1.00 31.94 107 SER B C 1
ATOM 1662 O O . SER B 2 107 ? 7.384 -10.639 51.293 1.00 29.85 107 SER B O 1
ATOM 1665 N N . CYS B 2 108 ? 7.880 -9.184 52.940 1.00 35.40 108 CYS B N 1
ATOM 1666 C CA . CYS B 2 108 ? 6.694 -9.462 53.730 1.00 32.96 108 CYS B CA 1
ATOM 1667 C C . CYS B 2 108 ? 5.925 -8.167 53.763 1.00 31.63 108 CYS B C 1
ATOM 1668 O O . CYS B 2 108 ? 6.426 -7.131 54.190 1.00 34.57 108 CYS B O 1
ATOM 1671 N N . VAL B 2 109 ? 4.664 -8.242 53.410 1.00 31.92 109 VAL B N 1
ATOM 1672 C CA . VAL B 2 109 ? 3.896 -7.038 53.283 1.00 34.36 109 VAL B CA 1
ATOM 1673 C C . VAL B 2 109 ? 2.507 -7.130 53.939 1.00 37.20 109 VAL B C 1
ATOM 1674 O O . VAL B 2 109 ? 1.932 -8.213 54.011 1.00 40.80 109 VAL B O 1
ATOM 1678 N N . CYS B 2 110 ? 1.989 -6.009 54.448 1.00 40.64 110 CYS B N 1
ATOM 1679 C CA . CYS B 2 110 ? 0.661 -5.973 55.084 1.00 44.43 110 CYS B CA 1
ATOM 1680 C C . CYS B 2 110 ? -0.511 -5.761 54.102 1.00 43.88 110 CYS B C 1
ATOM 1681 O O . CYS B 2 110 ? -0.573 -4.726 53.442 1.00 46.22 110 CYS B O 1
ATOM 1684 N N . ALA B 2 111 ? -1.474 -6.691 54.076 1.00 47.02 111 ALA B N 1
ATOM 1685 C CA . ALA B 2 111 ? -2.656 -6.618 53.202 1.00 47.62 111 ALA B CA 1
ATOM 1686 C C . ALA B 2 111 ? -3.862 -6.132 53.981 1.00 53.00 111 ALA B C 1
ATOM 1687 O O . ALA B 2 111 ? -4.269 -6.767 54.958 1.00 55.27 111 ALA B O 1
ATOM 1689 N N . LEU B 2 112 ? -4.435 -5.020 53.533 1.00 56.55 112 LEU B N 1
ATOM 1690 C CA . LEU B 2 112 ? -5.601 -4.417 54.177 1.00 62.95 112 LEU B CA 1
ATOM 1691 C C . LEU B 2 112 ? -6.932 -4.776 53.528 1.00 69.31 112 LEU B C 1
ATOM 1692 O O . LEU B 2 112 ? -7.034 -4.806 52.308 1.00 71.45 112 LEU B O 1
ATOM 1697 N N . SER B 2 113 ? -7.958 -4.982 54.352 1.00 77.01 113 SER B N 1
ATOM 1698 C CA . SER B 2 113 ? -9.311 -5.303 53.889 1.00 80.58 113 SER B CA 1
ATOM 1699 C C . SER B 2 113 ? -10.301 -4.467 54.722 1.00 84.81 113 SER B C 1
ATOM 1700 O O . SER B 2 113 ? -10.083 -4.246 55.922 1.00 84.41 113 SER B O 1
ATOM 1703 N N . ARG B 2 114 ? -11.352 -3.965 54.073 1.00 90.04 114 ARG B N 1
ATOM 1704 C CA . ARG B 2 114 ? -12.374 -3.138 54.729 1.00 92.71 114 ARG B CA 1
ATOM 1705 C C . ARG B 2 114 ? -13.312 -3.952 55.644 1.00 95.06 114 ARG B C 1
ATOM 1706 O O . ARG B 2 114 ? -13.129 -5.167 55.804 1.00 95.21 114 ARG B O 1
ATOM 1714 N N . LYS B 2 115 ? -14.310 -3.287 56.234 1.00 97.34 116 LYS B N 1
ATOM 1715 C CA . LYS B 2 115 ? -15.262 -3.952 57.132 1.00 98.32 116 LYS B CA 1
ATOM 1716 C C . LYS B 2 115 ? -16.740 -3.501 57.025 1.00 98.31 116 LYS B C 1
ATOM 1717 O O . LYS B 2 115 ? -17.624 -4.385 57.144 1.00 94.94 116 LYS B O 1
#

Nearest PDB structures (foldseek):
  1bnd-assembly1_A  TM=1.009E+00  e=1.130E-20  Homo sapiens
  1b8m-assembly1_A  TM=9.746E-01  e=2.880E-18  Homo sapiens
  1bnd-assembly1_B  TM=9.291E-01  e=2.422E-12  Homo sapiens
  3buk-assembly1_A  TM=9.371E-01  e=5.035E-12  unclassified
  4efv-assembly1_B  TM=9.155E-01  e=2.985E-12  Lama glama

Radius of gyration: 19.22 Å; Cα contacts (8 Å, |Δi|>4): 548; chains: 2; bounding box: 55×42×48 Å